Protein AF-A0A1J4JQE1-F1 (afdb_monomer_lite)

Structure (mmCIF, N/CA/C/O backbone):
data_AF-A0A1J4JQE1-F1
#
_entry.id   AF-A0A1J4JQE1-F1
#
loop_
_atom_site.group_PDB
_atom_site.id
_atom_site.type_symbol
_atom_site.label_atom_id
_atom_site.label_alt_id
_atom_site.label_comp_id
_atom_site.label_asym_id
_atom_site.label_entity_id
_atom_site.label_seq_id
_atom_site.pdbx_PDB_ins_code
_atom_site.Cartn_x
_atom_site.Cartn_y
_atom_site.Cartn_z
_atom_site.occupancy
_atom_site.B_iso_or_equiv
_atom_site.auth_seq_id
_atom_site.auth_comp_id
_atom_site.auth_asym_id
_atom_site.auth_atom_id
_atom_site.pdbx_PDB_model_num
ATOM 1 N N . MET A 1 1 ? -4.810 44.606 18.236 1.00 35.72 1 MET A N 1
ATOM 2 C CA . MET A 1 1 ? -3.556 43.880 18.535 1.00 35.72 1 MET A CA 1
ATOM 3 C C . MET A 1 1 ? -3.779 42.418 18.188 1.00 35.72 1 MET A C 1
ATOM 5 O O . MET A 1 1 ? -4.619 41.792 18.814 1.00 35.72 1 MET A O 1
ATOM 9 N N . SER A 1 2 ? -3.143 41.921 17.126 1.00 33.72 2 SER A N 1
ATOM 10 C CA . SER A 1 2 ? -3.337 40.561 16.606 1.00 33.72 2 SER A CA 1
ATOM 11 C C . SER A 1 2 ? -2.036 39.784 16.805 1.00 33.72 2 SER A C 1
ATOM 13 O O . SER A 1 2 ? -1.008 40.163 16.246 1.00 33.72 2 SER A O 1
ATOM 15 N N . LEU A 1 3 ? -2.066 38.761 17.661 1.00 37.94 3 LEU A N 1
ATOM 16 C CA . LEU A 1 3 ? -0.944 37.854 17.894 1.00 37.94 3 LEU A CA 1
ATOM 17 C C . LEU A 1 3 ? -0.956 36.795 16.788 1.00 37.94 3 LEU A C 1
ATOM 19 O O . LEU A 1 3 ? -1.793 35.896 16.791 1.00 37.94 3 LEU A O 1
ATOM 23 N N . LYS A 1 4 ? -0.044 36.932 15.822 1.00 36.25 4 LYS A N 1
ATOM 24 C CA . LYS A 1 4 ? 0.283 35.872 14.866 1.00 36.25 4 LYS A CA 1
ATOM 25 C C . LYS A 1 4 ? 1.066 34.790 15.608 1.00 36.25 4 LYS A C 1
ATOM 27 O O . LYS A 1 4 ? 2.166 35.047 16.084 1.00 36.25 4 LYS A O 1
ATOM 32 N N . THR A 1 5 ? 0.502 33.595 15.710 1.00 40.72 5 THR A N 1
ATOM 33 C CA . THR A 1 5 ? 1.236 32.393 16.105 1.00 40.72 5 THR A CA 1
ATOM 34 C C . THR A 1 5 ? 2.022 31.892 14.897 1.00 40.72 5 THR A C 1
ATOM 36 O O . THR A 1 5 ? 1.459 31.357 13.945 1.00 40.72 5 THR A O 1
ATOM 39 N N . GLU A 1 6 ? 3.333 32.113 14.914 1.00 37.72 6 GLU A N 1
ATOM 40 C CA . GLU A 1 6 ? 4.256 31.508 13.957 1.00 37.72 6 GLU A CA 1
ATOM 41 C C . GLU A 1 6 ? 4.329 29.997 14.210 1.00 37.72 6 GLU A C 1
ATOM 43 O O . GLU A 1 6 ? 4.559 29.533 15.328 1.00 37.72 6 GLU A O 1
ATOM 48 N N . SER A 1 7 ? 4.091 29.213 13.160 1.00 37.28 7 SER A N 1
ATOM 49 C CA . SER A 1 7 ? 4.277 27.768 13.164 1.00 37.28 7 SER A CA 1
ATOM 50 C C . SER A 1 7 ? 5.772 27.457 13.231 1.00 37.28 7 SER A C 1
ATOM 52 O O . SER A 1 7 ? 6.480 27.567 12.231 1.00 37.28 7 SER A O 1
ATOM 54 N N . VAL A 1 8 ? 6.252 27.068 14.411 1.00 37.06 8 VAL A N 1
ATOM 55 C CA . VAL A 1 8 ? 7.613 26.560 14.606 1.00 37.06 8 VAL A CA 1
ATOM 56 C C . VAL A 1 8 ? 7.704 25.183 13.954 1.00 37.06 8 VAL A C 1
ATOM 58 O O . VAL A 1 8 ? 7.171 24.197 14.465 1.00 37.06 8 VAL A O 1
ATOM 61 N N . GLN A 1 9 ? 8.358 25.114 12.798 1.00 36.88 9 GLN A N 1
ATOM 62 C CA . GLN A 1 9 ? 8.690 23.851 12.154 1.00 36.88 9 GLN A CA 1
ATOM 63 C C . GLN A 1 9 ? 9.925 23.281 12.862 1.00 36.88 9 GLN A C 1
ATOM 65 O O . GLN A 1 9 ? 11.044 23.744 12.655 1.00 36.88 9 GLN A O 1
ATOM 70 N N . VAL A 1 10 ? 9.717 22.313 13.757 1.00 40.12 10 VAL A N 1
ATOM 71 C CA . VAL A 1 10 ? 10.813 21.601 14.426 1.00 40.12 10 VAL A CA 1
ATOM 72 C C . VAL A 1 10 ? 11.484 20.710 13.383 1.00 40.12 10 VAL A C 1
ATOM 74 O O . VAL A 1 10 ? 10.901 19.726 12.932 1.00 40.12 10 VAL A O 1
ATOM 77 N N . SER A 1 11 ? 12.691 21.079 12.960 1.00 38.53 11 SER A N 1
ATOM 78 C CA . SER A 1 11 ? 13.541 20.236 12.123 1.00 38.53 11 SER A CA 1
ATOM 79 C C . SER A 1 11 ? 13.858 18.943 12.878 1.00 38.53 11 SER A C 1
ATOM 81 O O . SER A 1 11 ? 14.514 18.982 13.920 1.00 38.53 11 SER A O 1
ATOM 83 N N . GLU A 1 12 ? 13.365 17.807 12.382 1.00 42.22 12 GLU A N 1
ATOM 84 C CA . GLU A 1 12 ? 13.652 16.491 12.958 1.00 42.22 12 GLU A CA 1
ATOM 85 C C . GLU A 1 12 ? 15.143 16.163 12.776 1.00 42.22 12 GLU A C 1
ATOM 87 O O . GLU A 1 12 ? 15.673 16.247 11.666 1.00 42.22 12 GLU A O 1
ATOM 92 N N . SER A 1 13 ? 15.837 15.822 13.867 1.00 42.59 13 SER A N 1
ATOM 93 C CA . SER A 1 13 ? 17.258 15.473 13.808 1.00 42.59 13 SER A CA 1
ATOM 94 C C . SER A 1 13 ? 17.450 14.070 13.208 1.00 42.59 13 SER A C 1
ATOM 96 O O . SER A 1 13 ? 16.590 13.191 13.380 1.00 42.59 13 SER A O 1
ATOM 98 N N . PRO A 1 14 ? 18.576 13.809 12.522 1.00 47.81 14 PRO A N 1
ATOM 99 C CA . PRO A 1 14 ? 18.875 12.493 11.960 1.00 47.81 14 PRO A CA 1
ATOM 100 C C . PRO A 1 14 ? 18.899 11.373 13.017 1.00 47.81 14 PRO A C 1
ATOM 102 O O . PRO A 1 14 ? 18.536 10.240 12.693 1.00 47.81 14 PRO A O 1
ATOM 105 N N . GLU A 1 15 ? 19.219 11.669 14.286 1.00 42.31 15 GLU A N 1
ATOM 106 C CA . GLU A 1 15 ? 19.155 10.673 15.367 1.00 42.31 15 GLU A CA 1
ATOM 107 C C . GLU A 1 15 ? 17.717 10.204 15.650 1.00 42.31 15 GLU A C 1
ATOM 109 O O . GLU A 1 15 ? 17.468 9.000 15.734 1.00 42.31 15 GLU A O 1
ATOM 114 N N . THR A 1 16 ? 16.741 11.122 15.693 1.00 50.47 16 THR A N 1
ATOM 115 C CA . THR A 1 16 ? 15.317 10.766 15.896 1.00 50.47 16 THR A CA 1
ATOM 116 C C . THR A 1 16 ? 14.743 9.939 14.741 1.00 50.47 16 THR A C 1
ATOM 118 O O . THR A 1 16 ? 13.823 9.135 14.919 1.00 50.47 16 THR A O 1
ATOM 121 N N . THR A 1 17 ? 15.320 10.091 13.547 1.00 49.38 17 THR A N 1
ATOM 122 C CA . THR A 1 17 ? 14.942 9.338 12.348 1.00 49.38 17 THR A CA 1
ATOM 123 C C . THR A 1 17 ? 15.472 7.903 12.414 1.00 49.38 17 THR A C 1
ATOM 125 O O . THR A 1 17 ? 14.735 6.965 12.112 1.00 49.38 17 THR A O 1
ATOM 128 N N . LEU A 1 18 ? 16.709 7.702 12.879 1.00 46.94 18 LEU A N 1
ATOM 129 C CA . LEU A 1 18 ? 17.324 6.378 13.035 1.00 46.94 18 LEU A CA 1
ATOM 130 C C . LEU A 1 18 ? 16.641 5.518 14.113 1.00 46.94 18 LEU A C 1
ATOM 132 O O . LEU A 1 18 ? 16.428 4.323 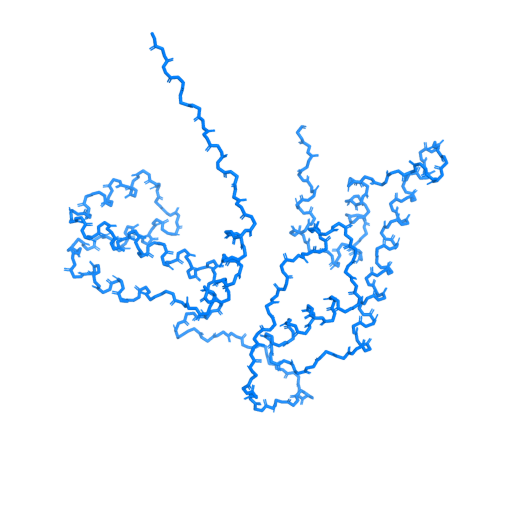13.897 1.00 46.94 18 LEU A O 1
ATOM 136 N N . GLU A 1 19 ? 16.219 6.110 15.232 1.00 47.81 19 GLU A N 1
ATOM 137 C CA . GLU A 1 19 ? 15.459 5.394 16.271 1.00 47.81 19 GLU A CA 1
ATOM 138 C C . GLU A 1 19 ? 14.063 4.961 15.799 1.00 47.81 19 GLU A C 1
ATOM 140 O O . GLU A 1 19 ? 13.599 3.860 16.124 1.00 47.81 19 GLU A O 1
ATOM 145 N N . ARG A 1 20 ? 13.395 5.785 14.976 1.00 49.66 20 ARG A N 1
ATOM 146 C CA . ARG A 1 20 ? 12.166 5.374 14.278 1.00 49.66 20 ARG A CA 1
ATOM 147 C C . ARG A 1 20 ? 12.469 4.216 13.329 1.00 49.66 20 ARG A C 1
ATOM 149 O O . ARG A 1 20 ? 11.775 3.203 13.395 1.00 49.66 20 ARG A O 1
ATOM 156 N N . ILE A 1 21 ? 13.535 4.329 12.523 1.00 49.88 21 ILE A N 1
ATOM 157 C CA . ILE A 1 21 ? 13.990 3.310 11.557 1.00 49.88 21 ILE A CA 1
ATOM 158 C C . ILE A 1 21 ? 14.182 1.938 12.226 1.00 49.88 21 ILE A C 1
ATOM 160 O O . ILE A 1 21 ? 13.683 0.929 11.726 1.00 49.88 21 ILE A O 1
ATOM 164 N N . HIS A 1 22 ? 14.830 1.901 13.392 1.00 48.91 22 HIS A N 1
ATOM 165 C CA . HIS A 1 22 ? 15.078 0.662 14.130 1.00 48.91 22 HIS A CA 1
ATOM 166 C C . HIS A 1 22 ? 13.793 0.027 14.702 1.00 48.91 22 HIS A C 1
ATOM 168 O O . HIS A 1 22 ? 13.682 -1.196 14.797 1.00 48.91 22 HIS A O 1
ATOM 174 N N . ASN A 1 23 ? 12.777 0.831 15.033 1.00 50.59 23 ASN A N 1
ATOM 175 C CA . ASN A 1 23 ? 11.519 0.336 15.594 1.00 50.59 23 ASN A CA 1
ATOM 176 C C . ASN A 1 23 ? 10.511 -0.180 14.552 1.00 50.59 23 ASN A C 1
ATOM 178 O O . ASN A 1 23 ? 9.615 -0.943 14.922 1.00 50.59 23 ASN A O 1
ATOM 182 N N . PHE A 1 24 ? 10.635 0.154 13.260 1.00 46.69 24 PHE A N 1
ATOM 183 C CA . PHE A 1 24 ? 9.640 -0.259 12.256 1.00 46.69 24 PHE A CA 1
ATOM 184 C C . PHE A 1 24 ? 9.508 -1.777 12.099 1.00 46.69 24 PHE A C 1
ATOM 186 O O . PHE A 1 24 ? 8.387 -2.268 11.982 1.00 46.69 24 PHE A O 1
ATOM 193 N N . ALA A 1 25 ? 10.600 -2.545 12.168 1.00 50.28 25 ALA A N 1
ATOM 194 C CA . ALA A 1 25 ? 10.531 -4.010 12.085 1.00 50.28 25 ALA A CA 1
ATOM 195 C C . ALA A 1 25 ? 9.658 -4.623 13.204 1.00 50.28 25 ALA A C 1
ATOM 197 O O . ALA A 1 25 ? 8.979 -5.628 12.999 1.00 50.28 25 ALA A O 1
ATOM 198 N N . ASN A 1 26 ? 9.607 -3.973 14.370 1.00 53.69 26 ASN A N 1
ATOM 199 C CA . ASN A 1 26 ? 8.792 -4.394 15.509 1.00 53.69 26 ASN A CA 1
ATOM 200 C C . ASN A 1 26 ? 7.313 -3.986 15.336 1.00 53.69 26 ASN A C 1
ATOM 202 O O . ASN A 1 26 ? 6.416 -4.713 15.764 1.00 53.69 26 ASN A O 1
ATOM 206 N N . ILE A 1 27 ? 7.046 -2.870 14.645 1.00 51.84 27 ILE A N 1
ATOM 207 C CA . ILE A 1 27 ? 5.695 -2.360 14.359 1.00 51.84 27 ILE A CA 1
ATOM 208 C C . ILE A 1 27 ? 4.920 -3.343 13.461 1.00 51.84 27 ILE A C 1
ATOM 210 O O . ILE A 1 27 ? 3.797 -3.717 13.788 1.00 51.84 27 ILE A O 1
ATOM 214 N N . TYR A 1 28 ? 5.536 -3.843 12.386 1.00 51.62 28 TYR A N 1
ATOM 215 C CA . TYR A 1 28 ? 4.895 -4.774 11.440 1.00 51.62 28 TYR A CA 1
ATOM 216 C C . TYR A 1 28 ? 4.732 -6.206 11.972 1.00 51.62 28 TYR A C 1
ATOM 218 O O . TYR A 1 28 ? 3.910 -6.972 11.469 1.00 51.62 28 TYR A O 1
AT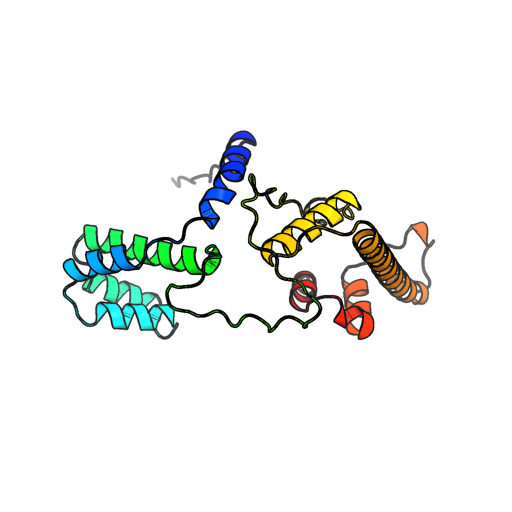OM 226 N N . SER A 1 29 ? 5.493 -6.566 13.010 1.00 56.78 29 SER A N 1
ATOM 227 C CA . SER A 1 29 ? 5.478 -7.906 13.610 1.00 56.78 29 SER A CA 1
ATOM 228 C C . SER A 1 29 ? 4.291 -8.164 14.547 1.00 56.78 29 SER A C 1
ATOM 230 O O . SER A 1 29 ? 4.074 -9.301 14.966 1.00 56.78 29 SER A O 1
ATOM 232 N N . LYS A 1 30 ? 3.506 -7.132 14.893 1.00 66.69 30 LYS A N 1
ATOM 233 C CA . LYS A 1 30 ? 2.446 -7.232 15.905 1.00 66.69 30 LYS A CA 1
ATOM 234 C C . LYS A 1 30 ? 1.128 -6.681 15.383 1.00 66.69 30 LYS A C 1
ATOM 236 O O . LYS A 1 30 ? 0.955 -5.476 15.232 1.00 66.69 30 LYS A O 1
ATOM 241 N N . ARG A 1 31 ? 0.156 -7.570 15.174 1.00 74.75 31 ARG A N 1
ATOM 242 C CA . ARG A 1 31 ? -1.249 -7.184 15.008 1.00 74.75 31 ARG A CA 1
ATOM 243 C C . ARG A 1 31 ? -1.763 -6.623 16.336 1.00 74.75 31 ARG A C 1
ATOM 245 O O . ARG A 1 31 ? -1.553 -7.231 17.383 1.00 74.75 31 ARG A O 1
ATOM 252 N N . LYS A 1 32 ? -2.437 -5.474 16.311 1.00 84.25 32 LYS A N 1
ATOM 253 C CA . LYS A 1 32 ? -3.107 -4.925 17.497 1.00 84.25 32 LYS A CA 1
ATOM 254 C C . LYS A 1 32 ? -4.349 -5.755 17.810 1.00 84.25 32 LYS A C 1
ATOM 256 O O . LYS A 1 32 ? -5.111 -6.094 16.903 1.00 84.25 32 LYS A O 1
ATOM 261 N N . ASP A 1 33 ? -4.557 -6.080 19.081 1.00 84.94 33 ASP A N 1
ATOM 262 C CA . ASP A 1 33 ? -5.676 -6.919 19.501 1.00 84.94 33 ASP A CA 1
ATOM 263 C C . ASP A 1 33 ? -6.981 -6.114 19.609 1.00 84.94 33 ASP A C 1
ATOM 265 O O . ASP A 1 33 ? -7.353 -5.589 20.659 1.00 84.94 33 ASP A O 1
ATOM 269 N N . CYS A 1 34 ? -7.704 -6.039 18.493 1.00 88.56 34 CYS A N 1
ATOM 270 C CA . CYS A 1 34 ? -9.021 -5.413 18.449 1.00 88.56 34 CYS A CA 1
ATOM 271 C C . CYS A 1 34 ? -10.080 -6.183 19.257 1.00 88.56 34 CYS A C 1
ATOM 273 O O . CYS A 1 34 ? -11.086 -5.582 19.627 1.00 88.56 34 CYS A O 1
ATOM 275 N N . LEU A 1 35 ? -9.901 -7.487 19.517 1.00 87.75 35 LEU A N 1
ATOM 276 C CA . LEU A 1 35 ? -10.897 -8.291 20.232 1.00 87.75 35 LEU A CA 1
ATOM 277 C C . LEU A 1 35 ? -10.917 -7.938 21.714 1.00 87.75 35 LEU A C 1
ATOM 279 O O . LEU A 1 35 ? -11.996 -7.768 22.280 1.00 87.75 35 LEU A O 1
ATOM 283 N N . THR A 1 36 ? -9.746 -7.781 22.326 1.00 89.19 36 THR A N 1
ATOM 284 C CA . THR A 1 36 ? -9.650 -7.368 23.731 1.00 89.19 36 THR A CA 1
ATOM 285 C C . THR A 1 36 ? -10.217 -5.963 23.933 1.00 89.19 36 THR A C 1
ATOM 287 O O . THR A 1 36 ? -11.051 -5.771 24.818 1.00 89.19 36 THR A O 1
ATOM 290 N N . ILE A 1 37 ? -9.876 -5.008 23.058 1.00 91.31 37 ILE A N 1
ATOM 291 C CA . ILE A 1 37 ? -10.436 -3.645 23.117 1.00 91.31 37 ILE A CA 1
ATOM 292 C C . ILE A 1 37 ? -11.959 -3.680 22.919 1.00 91.31 37 ILE A C 1
ATOM 294 O O . ILE A 1 37 ? -12.697 -3.029 23.656 1.00 91.31 37 ILE A O 1
ATOM 298 N N . LYS A 1 38 ? -12.456 -4.485 21.967 1.00 91.00 38 LYS A N 1
ATOM 299 C CA . LYS A 1 38 ? -13.896 -4.664 21.733 1.00 91.00 38 LYS A CA 1
ATOM 300 C C . LYS A 1 38 ? -14.618 -5.194 22.972 1.00 91.00 38 LYS A C 1
ATOM 302 O O . LYS A 1 38 ? -15.685 -4.680 23.290 1.00 91.00 38 LYS A O 1
ATOM 307 N N . LYS A 1 39 ? -14.057 -6.192 23.664 1.00 91.94 39 LYS A N 1
ATOM 308 C CA . LYS A 1 39 ? -14.636 -6.740 24.904 1.00 91.94 39 LYS A CA 1
ATOM 309 C C . LYS A 1 39 ? -14.735 -5.670 25.991 1.00 91.94 39 LYS A C 1
ATOM 311 O O . LYS A 1 39 ? -15.818 -5.455 26.517 1.00 91.94 39 LYS A O 1
ATOM 316 N N . GLN A 1 40 ? -13.649 -4.937 26.236 1.00 92.62 40 GLN A N 1
ATOM 317 C CA . GLN A 1 40 ? -13.635 -3.846 27.219 1.00 92.62 40 GLN A CA 1
ATOM 318 C C . GLN A 1 40 ? -14.625 -2.728 26.872 1.00 92.62 40 GLN A C 1
ATOM 320 O O . GLN A 1 40 ? -15.217 -2.120 27.758 1.00 92.62 40 GLN A O 1
ATOM 325 N N . LEU A 1 41 ? -14.812 -2.442 25.582 1.00 91.62 41 LEU A N 1
ATOM 326 C CA . LEU A 1 41 ? -15.766 -1.433 25.140 1.00 91.62 41 LEU A CA 1
ATOM 327 C C . LEU A 1 41 ? -17.216 -1.911 25.294 1.00 91.62 41 LEU A C 1
ATOM 329 O O . LEU A 1 41 ? -18.067 -1.115 25.675 1.00 91.62 41 LEU A O 1
ATOM 333 N N . LEU A 1 42 ? -17.484 -3.199 25.057 1.00 90.75 42 LEU A N 1
ATOM 334 C CA . LEU A 1 42 ? -18.802 -3.814 25.244 1.00 90.75 42 LEU A CA 1
ATOM 335 C C . LEU A 1 42 ? -19.250 -3.799 26.713 1.00 90.75 42 LEU A C 1
ATOM 337 O O . LEU A 1 42 ? -20.437 -3.688 26.987 1.00 90.75 42 LEU A O 1
ATOM 341 N N . GLU A 1 43 ? -18.307 -3.880 27.652 1.00 91.31 43 GLU A N 1
ATOM 342 C CA . GLU A 1 43 ? -18.593 -3.772 29.089 1.00 91.31 43 GLU A CA 1
ATOM 343 C C . GLU A 1 43 ? -19.026 -2.357 29.511 1.00 91.31 43 GLU A C 1
ATOM 345 O O . GLU A 1 43 ? -19.676 -2.197 30.541 1.00 91.31 43 GLU A O 1
ATOM 350 N N . ILE A 1 44 ? -18.654 -1.325 28.744 1.00 91.44 44 ILE A N 1
ATOM 351 C CA . ILE A 1 44 ? -18.855 0.082 29.123 1.00 91.44 44 ILE A CA 1
ATOM 352 C C . ILE A 1 44 ? -19.965 0.744 28.300 1.00 91.44 44 ILE A C 1
ATOM 354 O O . ILE A 1 44 ? -20.687 1.593 28.820 1.00 91.44 44 ILE A O 1
ATOM 358 N N . VAL A 1 45 ? -20.086 0.398 27.019 1.00 91.06 45 VAL A N 1
ATOM 359 C CA . VAL A 1 45 ? -21.096 0.959 26.117 1.00 91.06 45 VAL A CA 1
ATOM 360 C C . VAL A 1 45 ? -22.344 0.087 26.179 1.00 91.06 45 VAL A C 1
ATOM 362 O O . VAL A 1 45 ? -22.321 -1.064 25.749 1.00 91.06 45 VAL A O 1
ATOM 365 N N . THR A 1 46 ? -23.432 0.637 26.712 1.00 87.88 46 THR A N 1
ATOM 366 C CA . THR A 1 46 ? -24.696 -0.089 26.906 1.00 87.88 46 THR A CA 1
ATOM 367 C C . THR A 1 46 ? -25.641 0.057 25.715 1.00 87.88 46 THR A C 1
ATOM 369 O O . THR A 1 46 ? -26.596 -0.703 25.573 1.00 87.88 46 THR A O 1
ATOM 372 N N . GLU A 1 47 ? -25.377 1.023 24.840 1.00 90.88 47 GLU A N 1
ATOM 373 C CA . GLU A 1 47 ? -26.219 1.377 23.713 1.00 90.88 47 GLU A CA 1
ATOM 374 C C . GLU A 1 47 ? -26.095 0.349 22.567 1.00 90.88 47 GLU A C 1
ATOM 376 O O . GLU A 1 47 ? -25.022 0.208 21.970 1.00 90.88 47 GLU A O 1
ATOM 381 N N . PRO A 1 48 ? -27.187 -0.345 22.187 1.00 88.44 48 PRO A N 1
ATOM 382 C CA . PRO A 1 48 ? -27.135 -1.441 21.213 1.00 88.44 48 PRO A CA 1
ATOM 383 C C . PRO A 1 48 ? -26.810 -0.963 19.788 1.00 88.44 48 PRO A C 1
ATOM 385 O O . PRO A 1 48 ? -26.151 -1.669 19.024 1.00 88.44 48 PRO A O 1
ATOM 388 N N . GLU A 1 49 ? -27.203 0.268 19.446 1.00 92.62 49 GLU A N 1
ATOM 389 C CA . GLU A 1 49 ? -26.979 0.877 18.125 1.00 92.62 49 GLU A CA 1
ATOM 390 C C . GLU A 1 49 ? -25.539 1.352 17.894 1.00 92.62 49 GLU A C 1
ATOM 392 O O . GLU A 1 49 ? -25.183 1.757 16.782 1.00 92.62 49 GLU A O 1
ATOM 397 N N . TYR A 1 50 ? -24.689 1.304 18.924 1.00 94.81 50 TYR A N 1
ATOM 398 C CA . TYR A 1 50 ? -23.304 1.748 18.837 1.00 94.81 50 TYR A CA 1
ATOM 399 C C . TYR A 1 50 ? -22.530 1.000 17.742 1.00 94.81 50 TYR A C 1
ATOM 401 O O . TYR A 1 50 ? -21.938 1.616 16.853 1.00 94.81 50 TYR A O 1
ATOM 409 N N . TRP A 1 51 ? -22.565 -0.336 17.781 1.00 93.69 51 TRP A N 1
ATOM 410 C CA . TRP A 1 51 ? -21.801 -1.180 16.858 1.00 93.69 51 TRP A CA 1
ATOM 411 C C . TRP A 1 51 ? -22.311 -1.082 15.427 1.00 93.69 51 TRP A C 1
ATOM 413 O O . TRP A 1 51 ? -21.510 -1.067 14.494 1.00 93.69 51 TRP A O 1
ATOM 423 N N . ASN A 1 52 ? -23.629 -0.974 15.268 1.00 93.94 52 ASN A N 1
ATOM 424 C CA . ASN A 1 52 ? -24.269 -0.775 13.976 1.00 93.94 52 ASN A CA 1
ATOM 425 C C . ASN A 1 52 ? -23.845 0.567 13.360 1.00 93.94 52 ASN A C 1
ATOM 427 O O . ASN A 1 52 ? -23.339 0.618 12.243 1.00 93.94 52 ASN A O 1
ATOM 431 N N . THR A 1 53 ? -23.925 1.647 14.141 1.00 94.19 53 THR A N 1
ATOM 432 C CA . THR A 1 53 ? -23.494 2.986 13.712 1.00 94.19 53 THR A CA 1
ATOM 433 C C . THR A 1 53 ? -22.010 3.011 13.337 1.00 94.19 53 THR A C 1
ATOM 435 O O . THR A 1 53 ? -21.641 3.597 12.318 1.00 94.19 53 THR A O 1
ATOM 438 N N . LEU A 1 54 ? -21.156 2.346 14.123 1.00 93.88 54 LEU A N 1
ATOM 439 C CA . LEU A 1 54 ? -19.732 2.216 13.825 1.00 93.88 54 LEU A CA 1
ATOM 440 C C . LEU A 1 54 ? -19.481 1.446 12.520 1.00 93.88 54 LEU A C 1
ATOM 442 O O . LEU A 1 54 ? -18.677 1.887 11.701 1.00 93.88 54 LEU A O 1
ATOM 446 N N . ALA A 1 55 ? -20.175 0.328 12.303 1.00 92.62 55 ALA A N 1
ATOM 447 C CA . ALA A 1 55 ? -20.061 -0.447 11.071 1.00 92.62 55 ALA A CA 1
ATOM 448 C C . ALA A 1 55 ? -20.502 0.372 9.847 1.00 92.62 55 ALA A C 1
ATOM 450 O O . ALA A 1 55 ? -19.754 0.458 8.875 1.00 92.62 55 ALA A O 1
ATOM 451 N N . CYS A 1 56 ? -21.657 1.043 9.912 1.00 93.00 56 CYS A N 1
ATOM 452 C CA . CYS A 1 56 ? -22.138 1.911 8.835 1.00 93.00 56 CYS A CA 1
ATOM 453 C C . CYS A 1 56 ? -21.132 3.017 8.491 1.00 93.00 56 CYS A C 1
ATOM 455 O O . CYS A 1 56 ? -20.897 3.283 7.314 1.00 93.00 56 CYS A O 1
ATOM 457 N N . PHE A 1 57 ? -20.497 3.637 9.491 1.00 94.75 57 PHE A N 1
ATOM 458 C CA . PHE A 1 57 ? -19.469 4.649 9.245 1.00 94.75 57 PHE A CA 1
ATOM 459 C C . PHE A 1 57 ? -18.221 4.067 8.569 1.00 94.75 57 PHE A C 1
ATOM 461 O O . PHE A 1 57 ? -17.755 4.620 7.575 1.00 94.75 57 PHE A O 1
ATOM 468 N N . LEU A 1 58 ? -17.717 2.921 9.040 1.00 90.38 58 LEU A N 1
ATOM 469 C CA . LEU A 1 58 ? -16.558 2.255 8.428 1.00 90.38 58 LEU A CA 1
ATOM 470 C C . LEU A 1 58 ? -16.831 1.779 6.992 1.00 90.38 58 LEU A C 1
ATOM 472 O O . LEU A 1 58 ? -15.914 1.745 6.177 1.00 90.38 58 LEU A O 1
ATOM 476 N N . HIS A 1 59 ? -18.083 1.453 6.668 1.00 91.75 59 HIS A N 1
ATOM 477 C CA . HIS A 1 59 ? -18.519 1.118 5.311 1.00 91.75 59 HIS A CA 1
ATOM 478 C C . HIS A 1 59 ? -18.868 2.342 4.447 1.00 91.75 59 HIS A C 1
ATOM 480 O O . HIS A 1 59 ? -19.304 2.173 3.310 1.00 91.75 59 HIS A O 1
ATOM 486 N N . GLY A 1 60 ? -18.694 3.568 4.955 1.00 91.38 60 GLY A N 1
ATOM 487 C CA . GLY A 1 60 ? -18.980 4.802 4.216 1.00 91.38 60 GLY A CA 1
ATOM 488 C C . GLY A 1 60 ? -20.471 5.095 4.016 1.00 91.38 60 GLY A C 1
ATOM 489 O O . GLY A 1 60 ? -20.828 5.915 3.179 1.00 91.38 60 GLY A O 1
ATOM 490 N N . GLN A 1 61 ? -21.350 4.438 4.774 1.00 94.00 61 GLN A N 1
ATOM 491 C CA . GLN A 1 61 ? -22.808 4.598 4.697 1.00 94.00 61 GLN A CA 1
ATOM 492 C C . GLN A 1 61 ? -23.332 5.743 5.579 1.00 94.00 61 GLN A C 1
ATOM 494 O O . GLN A 1 61 ? -24.516 6.070 5.532 1.00 94.00 61 GLN A O 1
ATOM 499 N N . LEU A 1 62 ? -22.471 6.339 6.409 1.00 93.25 62 LEU A N 1
ATOM 500 C CA . LEU A 1 62 ? -22.819 7.411 7.338 1.00 93.25 62 LEU A CA 1
ATOM 501 C C . LEU A 1 62 ? -21.874 8.601 7.151 1.00 93.25 62 LEU A C 1
ATOM 503 O O . LEU A 1 62 ? -20.664 8.423 7.010 1.00 93.25 62 LEU A O 1
ATOM 507 N N . SER A 1 63 ? -22.415 9.821 7.187 1.00 95.56 63 SER A N 1
ATOM 508 C CA . SER A 1 63 ? -21.593 11.034 7.142 1.00 95.56 63 SER A CA 1
ATOM 509 C C . SER A 1 63 ? -20.779 11.201 8.431 1.00 95.56 63 SER A C 1
ATOM 511 O O . SER A 1 63 ? -21.209 10.775 9.507 1.00 95.56 63 SER A O 1
ATOM 513 N N . LYS A 1 64 ? -19.626 11.879 8.343 1.00 92.06 64 LYS A N 1
ATOM 514 C CA . LYS A 1 64 ? -18.786 12.175 9.514 1.00 92.06 64 LYS A CA 1
ATOM 515 C C . LYS A 1 64 ? -19.544 12.957 10.592 1.00 92.06 64 LYS A C 1
ATOM 517 O O . LYS A 1 64 ? -19.434 12.614 11.760 1.00 92.06 64 LYS A O 1
ATOM 522 N N . GLN A 1 65 ? -20.333 13.961 10.206 1.00 95.38 65 GLN A N 1
ATOM 523 C CA . GLN A 1 65 ? -21.082 14.777 11.166 1.00 95.38 65 GLN A CA 1
ATOM 524 C C . GLN A 1 65 ? -22.086 13.923 11.950 1.00 95.38 65 GLN A C 1
ATOM 526 O O . GLN A 1 65 ? -22.072 13.908 13.175 1.00 95.38 65 GLN A O 1
ATOM 531 N N . THR A 1 66 ? -22.896 13.133 11.239 1.00 94.00 66 THR A N 1
ATOM 532 C CA . THR A 1 66 ? -23.890 12.249 11.865 1.00 94.00 66 THR A CA 1
ATOM 533 C C . THR A 1 66 ? -23.235 11.182 12.743 1.00 94.00 66 THR A C 1
ATOM 535 O O . THR A 1 66 ? -23.790 10.801 13.773 1.00 94.00 66 THR A O 1
ATOM 538 N N . PHE A 1 67 ? -22.065 10.681 12.338 1.00 95.38 67 PHE A N 1
ATOM 539 C CA . PHE A 1 67 ? -21.279 9.757 13.146 1.00 95.38 67 PHE A CA 1
ATOM 540 C C . PHE A 1 67 ? -20.819 10.407 14.451 1.00 95.38 67 PHE A C 1
ATOM 542 O O . PHE A 1 67 ? -21.064 9.845 15.516 1.00 95.38 67 PHE A O 1
ATOM 549 N N . ASP A 1 68 ? -20.207 11.589 14.375 1.00 93.94 68 ASP A N 1
ATOM 550 C CA . ASP A 1 68 ? -19.689 12.303 15.541 1.00 93.94 68 ASP A CA 1
ATOM 551 C C . ASP A 1 68 ? -20.814 12.620 16.542 1.00 93.94 68 ASP A C 1
ATOM 553 O O . ASP A 1 68 ? -20.656 12.369 17.739 1.00 93.94 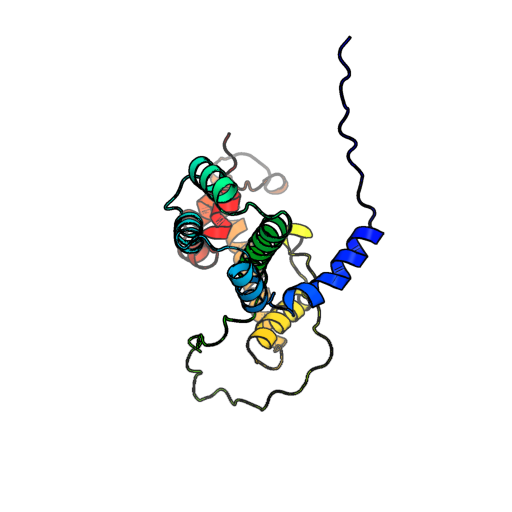68 ASP A O 1
ATOM 557 N N . ASP A 1 69 ? -21.979 13.065 16.057 1.00 94.94 69 ASP A N 1
ATOM 558 C CA . ASP A 1 69 ? -23.152 13.357 16.892 1.00 94.94 69 ASP A CA 1
ATOM 559 C C . ASP A 1 69 ? -23.653 12.101 17.630 1.00 94.94 69 ASP A C 1
ATOM 561 O O . ASP A 1 69 ? -23.882 12.116 18.845 1.00 94.94 69 ASP A O 1
ATOM 565 N N . ARG A 1 70 ? -23.770 10.969 16.919 1.00 94.44 70 ARG A N 1
ATOM 566 C CA . ARG A 1 70 ? -24.188 9.688 17.514 1.00 94.44 70 ARG A CA 1
ATOM 567 C C . ARG A 1 70 ? -23.149 9.136 18.486 1.00 94.44 70 ARG A C 1
ATOM 569 O O . ARG A 1 70 ? -23.506 8.670 19.564 1.00 94.44 70 ARG A O 1
ATOM 576 N N . MET A 1 71 ? -21.863 9.213 18.147 1.00 93.50 71 MET A N 1
ATOM 577 C CA . MET A 1 71 ? -20.782 8.778 19.033 1.00 93.50 71 MET A CA 1
ATOM 578 C C . MET A 1 71 ? -20.723 9.624 20.303 1.00 93.50 71 MET A C 1
ATOM 580 O O . MET A 1 71 ? -20.457 9.083 21.374 1.00 93.50 71 MET A O 1
ATOM 584 N N . HIS A 1 72 ? -21.023 10.922 20.218 1.00 92.75 72 HIS A N 1
ATOM 585 C CA . HIS A 1 72 ? -21.142 11.775 21.396 1.00 92.75 72 HIS A CA 1
ATOM 586 C C . HIS A 1 72 ? -22.285 11.326 22.318 1.00 92.75 72 HIS A C 1
ATOM 588 O O . HIS A 1 72 ? -22.117 11.321 23.537 1.00 92.75 72 HIS A O 1
ATOM 594 N N . ALA A 1 73 ? -23.415 10.900 21.745 1.00 92.38 73 ALA A N 1
ATOM 595 C CA . ALA A 1 73 ? -24.556 10.390 22.502 1.00 92.38 73 ALA A CA 1
ATOM 596 C C . ALA A 1 73 ? -24.287 9.021 23.160 1.00 92.38 73 ALA A C 1
ATOM 598 O O . ALA A 1 73 ? -24.741 8.786 24.281 1.00 92.38 73 ALA A O 1
ATOM 599 N N . TYR A 1 74 ? -23.549 8.129 22.489 1.00 92.50 74 TYR A N 1
ATOM 600 C CA . TYR A 1 74 ? -23.266 6.773 22.982 1.00 92.50 74 TYR A CA 1
ATOM 601 C C . TYR A 1 74 ? -22.069 6.719 23.946 1.00 92.50 74 TYR A C 1
ATOM 603 O O . TYR A 1 74 ? -22.099 6.030 24.961 1.00 92.50 74 TYR A O 1
ATOM 611 N N . LEU A 1 75 ? -20.995 7.468 23.682 1.00 92.81 75 LEU A N 1
ATOM 612 C CA . LEU A 1 75 ? -19.752 7.404 24.459 1.00 92.81 75 LEU A CA 1
ATOM 613 C C . LEU A 1 75 ? -19.758 8.402 25.624 1.00 92.81 75 LEU A C 1
ATOM 615 O O . LEU A 1 75 ? -18.972 9.348 25.655 1.00 92.81 75 LEU A O 1
ATOM 619 N N . LYS A 1 76 ? -20.629 8.191 26.614 1.00 90.44 76 LYS A N 1
ATOM 620 C CA . LYS A 1 76 ? -20.767 9.097 27.773 1.00 90.44 76 LYS A CA 1
ATOM 621 C C . LYS A 1 76 ? -19.556 9.058 28.710 1.00 90.44 76 LYS A C 1
ATOM 623 O O . LYS A 1 76 ? -19.121 10.091 29.216 1.00 90.44 76 LYS A O 1
ATOM 628 N N . ALA A 1 77 ? -18.979 7.875 28.920 1.00 91.25 77 ALA A N 1
ATOM 629 C CA . ALA A 1 77 ? -17.835 7.697 29.808 1.00 91.25 77 ALA A CA 1
ATOM 630 C C . ALA A 1 77 ? -16.514 8.128 29.131 1.00 91.25 77 ALA A C 1
ATOM 632 O O . ALA A 1 77 ? -16.237 7.697 28.006 1.00 91.25 77 ALA A O 1
ATOM 633 N N . PRO A 1 78 ? -15.624 8.878 29.814 1.00 91.19 78 PRO A N 1
ATOM 634 C CA . PRO A 1 78 ? -14.306 9.235 29.276 1.00 91.19 78 PRO A CA 1
ATOM 635 C C . PRO A 1 78 ? -13.480 8.010 28.862 1.00 91.19 78 PRO A C 1
ATOM 637 O O . PRO A 1 78 ? -12.844 8.005 27.808 1.00 91.19 78 PRO A O 1
ATOM 640 N N . LYS A 1 79 ? -13.561 6.931 29.650 1.00 91.94 79 LYS A N 1
ATOM 641 C CA . LYS A 1 79 ? -12.909 5.649 29.351 1.00 91.94 79 LYS A CA 1
ATOM 642 C C . LYS A 1 79 ? -13.431 5.021 28.052 1.00 91.94 79 LYS A C 1
ATOM 644 O O . LYS A 1 79 ? -12.634 4.500 27.279 1.00 91.94 79 LYS A O 1
ATOM 649 N N . ALA A 1 80 ? -14.734 5.126 27.772 1.00 92.50 80 ALA A N 1
ATOM 650 C CA . ALA A 1 80 ? -15.320 4.628 26.526 1.00 92.50 80 ALA A CA 1
ATOM 651 C C . ALA A 1 80 ? -14.798 5.403 25.308 1.00 92.50 80 ALA A C 1
ATOM 653 O O . ALA A 1 80 ? -14.455 4.796 24.298 1.00 92.50 80 ALA A O 1
ATOM 654 N N . LYS A 1 81 ? -14.662 6.733 25.417 1.00 93.31 81 LYS A N 1
ATOM 655 C CA . LYS A 1 81 ? -14.074 7.567 24.353 1.00 93.31 81 LYS A CA 1
ATOM 656 C C . LYS A 1 81 ? -12.626 7.172 24.057 1.00 93.31 81 LYS A C 1
ATOM 658 O O . LYS A 1 81 ? -12.243 7.070 22.893 1.00 93.31 81 LYS A O 1
ATOM 663 N N . LEU A 1 82 ? -11.828 6.927 25.098 1.00 93.44 82 LEU A N 1
ATOM 664 C CA . LEU A 1 82 ? -10.441 6.481 24.943 1.00 93.44 82 LEU A CA 1
ATOM 665 C C . LEU A 1 82 ? -10.361 5.122 24.245 1.00 93.44 82 LEU A C 1
ATOM 667 O O . LEU A 1 82 ? -9.661 5.009 23.240 1.00 93.44 82 LEU A O 1
ATOM 671 N N . LEU A 1 83 ? -11.126 4.137 24.719 1.00 93.81 83 LEU A N 1
ATOM 672 C CA . LEU A 1 83 ? -11.160 2.794 24.137 1.00 93.81 83 LEU A CA 1
ATOM 673 C C . LEU A 1 83 ? -11.703 2.788 22.704 1.00 93.81 83 LEU A C 1
ATOM 675 O O . LEU A 1 83 ? -11.176 2.074 21.859 1.00 93.81 83 LEU A O 1
ATOM 679 N N . HIS A 1 84 ? -12.706 3.613 22.393 1.00 94.50 84 HIS A N 1
ATOM 680 C CA . HIS A 1 84 ? -13.183 3.793 21.023 1.00 94.50 84 HIS A CA 1
ATOM 681 C C . HIS A 1 84 ? -12.067 4.315 20.112 1.00 94.50 84 HIS A C 1
ATOM 683 O O . HIS A 1 84 ? -11.783 3.721 19.074 1.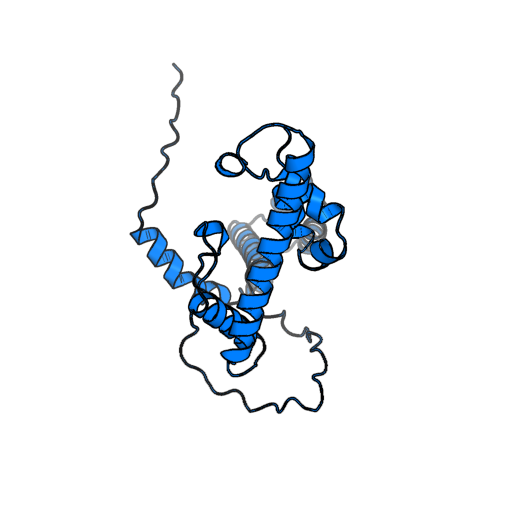00 94.50 84 HIS A O 1
ATOM 689 N N . ASN A 1 85 ? -11.386 5.388 20.518 1.00 93.19 85 ASN A N 1
ATOM 690 C CA . ASN A 1 85 ? -10.285 5.949 19.740 1.00 93.19 85 ASN A CA 1
ATOM 691 C C . ASN A 1 85 ? -9.139 4.941 19.574 1.00 93.19 85 ASN A C 1
ATOM 693 O O . ASN A 1 85 ? -8.531 4.852 18.508 1.00 93.19 85 ASN A O 1
ATOM 697 N N . GLU A 1 86 ? -8.839 4.167 20.614 1.00 92.88 86 GLU A N 1
ATOM 698 C CA . GLU A 1 86 ? -7.849 3.094 20.562 1.00 92.88 86 GLU A CA 1
ATOM 699 C C . GLU A 1 86 ? -8.266 1.962 19.614 1.00 92.88 86 GLU A C 1
ATOM 701 O O . GLU A 1 86 ? -7.438 1.473 18.840 1.00 92.88 86 GLU A O 1
ATOM 706 N N . LEU A 1 87 ? -9.551 1.599 19.600 1.00 93.94 87 LEU A N 1
ATOM 707 C CA . LEU A 1 87 ? -10.112 0.621 18.674 1.00 93.94 87 LEU A CA 1
ATOM 708 C C . LEU A 1 87 ? -9.975 1.094 17.225 1.00 93.94 87 LEU A C 1
ATOM 710 O O . LEU A 1 87 ? -9.452 0.348 16.399 1.00 93.94 87 LEU A O 1
ATOM 714 N N . ILE A 1 88 ? -10.378 2.333 16.921 1.00 92.75 88 ILE A N 1
ATOM 715 C CA . ILE A 1 88 ? -10.261 2.915 15.575 1.00 92.75 88 ILE A CA 1
ATOM 716 C C . ILE A 1 88 ? -8.802 2.924 15.117 1.00 92.75 88 ILE A C 1
ATOM 718 O O . ILE A 1 88 ? -8.494 2.432 14.031 1.00 92.75 88 ILE A O 1
ATOM 722 N N . ARG A 1 89 ? -7.880 3.408 15.960 1.00 90.00 89 ARG A N 1
ATOM 723 C CA . ARG A 1 89 ? -6.444 3.402 15.642 1.00 90.00 89 ARG A CA 1
ATOM 724 C C . ARG A 1 89 ? -5.925 1.989 15.401 1.00 90.00 89 ARG A C 1
ATOM 726 O O . ARG A 1 89 ? -5.165 1.783 14.462 1.00 90.00 89 ARG A O 1
ATOM 733 N N . SER A 1 90 ? -6.358 1.016 16.201 1.00 90.00 90 SER A N 1
ATOM 734 C CA . SER A 1 90 ? -5.961 -0.388 16.051 1.00 90.00 90 SER A CA 1
ATOM 735 C C . SER A 1 90 ? -6.494 -1.012 14.760 1.00 90.00 90 SER A C 1
ATOM 737 O O . SER A 1 90 ? -5.770 -1.762 14.108 1.00 90.00 90 SER A O 1
ATOM 739 N N . ILE A 1 91 ? -7.726 -0.683 14.355 1.00 88.94 91 ILE A N 1
ATOM 740 C CA . ILE A 1 91 ? -8.313 -1.124 13.081 1.00 88.94 91 ILE A CA 1
ATOM 741 C C . ILE A 1 91 ? -7.526 -0.539 11.907 1.00 88.94 91 ILE A C 1
ATOM 743 O O . ILE A 1 91 ? -7.076 -1.296 11.049 1.00 88.94 91 ILE A O 1
ATOM 747 N N . ILE A 1 92 ? -7.311 0.782 11.891 1.00 86.50 92 ILE A N 1
ATOM 748 C CA . ILE A 1 92 ? -6.549 1.463 10.832 1.00 86.50 92 ILE A CA 1
ATOM 749 C C . ILE A 1 92 ? -5.143 0.876 10.746 1.00 86.50 92 ILE A C 1
ATOM 751 O O . ILE A 1 92 ? -4.683 0.532 9.657 1.00 86.50 92 ILE A O 1
ATOM 755 N N . PHE A 1 93 ? -4.496 0.695 11.899 1.00 86.38 93 PHE A N 1
ATOM 756 C CA . PHE A 1 93 ? -3.167 0.119 11.980 1.00 86.38 93 PHE A CA 1
ATOM 757 C C . PHE A 1 93 ? -3.116 -1.290 11.385 1.00 86.38 93 PHE A C 1
ATOM 759 O O . PHE A 1 93 ? -2.271 -1.583 10.543 1.00 86.38 93 PHE A O 1
ATOM 766 N N . ASN A 1 94 ? -4.047 -2.158 11.782 1.00 85.06 94 ASN A N 1
ATOM 767 C CA . ASN A 1 94 ? -4.106 -3.523 11.278 1.00 85.06 94 ASN A CA 1
ATOM 768 C C . ASN A 1 94 ? -4.406 -3.577 9.776 1.00 85.06 94 ASN A C 1
ATOM 770 O O . ASN A 1 94 ? -3.863 -4.439 9.097 1.00 85.06 94 ASN A O 1
ATOM 774 N N . ALA A 1 95 ? -5.233 -2.664 9.263 1.00 82.94 95 ALA A N 1
ATOM 775 C CA . ALA A 1 95 ? -5.566 -2.597 7.844 1.00 82.94 95 ALA A CA 1
ATOM 776 C C . ALA A 1 95 ? -4.396 -2.108 6.974 1.00 82.94 95 ALA A C 1
ATOM 778 O O . ALA A 1 95 ? -4.232 -2.589 5.859 1.00 82.94 95 ALA A O 1
ATOM 779 N N . HIS A 1 96 ? -3.593 -1.161 7.472 1.00 78.88 96 HIS A N 1
ATOM 780 C CA . HIS A 1 96 ? -2.530 -0.525 6.682 1.00 78.88 96 HIS A CA 1
ATOM 781 C C . HIS A 1 96 ? -1.165 -1.187 6.862 1.00 78.88 96 HIS A C 1
ATOM 783 O O . HIS A 1 96 ? -0.365 -1.205 5.931 1.00 78.88 96 HIS A O 1
ATOM 789 N N . PHE A 1 97 ? -0.884 -1.706 8.058 1.00 77.38 97 PHE A N 1
ATOM 790 C CA . PHE A 1 97 ? 0.461 -2.132 8.431 1.00 77.38 97 PHE A CA 1
ATOM 791 C C . PHE A 1 97 ? 0.540 -3.615 8.817 1.00 77.38 97 PHE A C 1
ATOM 793 O O . PHE A 1 97 ? 1.600 -4.211 8.686 1.00 77.38 97 PHE A O 1
ATOM 800 N N . SER A 1 98 ? -0.530 -4.279 9.266 1.00 73.12 98 SER A N 1
ATOM 801 C CA . SER A 1 98 ? -0.393 -5.694 9.645 1.00 73.12 98 SER A CA 1
ATOM 802 C C . SER A 1 98 ? -0.296 -6.602 8.417 1.00 73.12 98 SER A C 1
ATOM 804 O O . SER A 1 98 ? -1.237 -6.718 7.639 1.00 73.12 98 SER A O 1
ATOM 806 N N . MET A 1 99 ? 0.828 -7.312 8.283 1.00 67.25 99 MET A N 1
ATOM 807 C CA . MET A 1 99 ? 0.999 -8.380 7.285 1.00 67.25 99 MET A CA 1
ATOM 808 C C . MET A 1 99 ? 0.433 -9.732 7.754 1.00 67.25 99 MET A C 1
ATOM 810 O O . MET A 1 99 ? 0.449 -10.707 7.006 1.00 67.25 99 MET A O 1
ATOM 814 N N . ILE A 1 100 ? -0.052 -9.808 8.999 1.00 69.00 100 ILE A N 1
ATOM 815 C CA . ILE A 1 100 ? -0.627 -11.023 9.577 1.00 69.00 100 ILE A CA 1
ATOM 816 C C . ILE A 1 100 ? -2.112 -11.064 9.196 1.00 69.00 100 ILE A C 1
ATOM 818 O O . ILE A 1 100 ? -2.860 -10.160 9.596 1.00 69.00 100 ILE A O 1
ATOM 822 N N . PRO A 1 101 ? -2.576 -12.093 8.460 1.00 67.19 101 PRO A N 1
ATOM 823 C CA . PRO A 1 101 ? -3.978 -12.198 8.078 1.00 67.19 101 PRO A CA 1
ATOM 824 C C . PRO A 1 101 ? -4.888 -12.255 9.317 1.00 67.19 101 PRO A C 1
ATOM 826 O O . PRO A 1 101 ? -4.438 -12.619 10.409 1.00 67.19 101 PRO A O 1
ATOM 829 N N . PRO A 1 102 ? -6.169 -11.858 9.199 1.00 70.62 102 PRO A N 1
ATOM 830 C CA . PRO A 1 102 ? -7.122 -12.008 10.291 1.00 70.62 102 PRO A CA 1
ATOM 831 C C . PRO A 1 102 ? -7.183 -13.458 10.779 1.00 70.62 102 PRO A C 1
ATOM 833 O O . PRO A 1 102 ? -7.121 -14.373 9.955 1.00 70.62 102 PRO A O 1
ATOM 836 N N . PRO A 1 103 ? -7.312 -13.684 12.099 1.00 67.44 103 PRO A N 1
ATOM 837 C CA . PRO A 1 103 ? -7.552 -15.025 12.611 1.00 67.44 103 PRO A CA 1
ATOM 838 C C . PRO A 1 103 ? -8.788 -15.624 11.916 1.00 67.44 103 PRO A C 1
ATOM 840 O O . PRO A 1 103 ? -9.781 -14.925 11.717 1.00 67.44 103 PRO A O 1
ATOM 843 N N . ASN A 1 104 ? -8.703 -16.903 11.537 1.00 65.62 104 ASN A N 1
ATOM 844 C CA . ASN A 1 104 ? -9.725 -17.679 10.812 1.00 65.62 104 ASN A CA 1
ATOM 845 C C . ASN A 1 104 ? -9.960 -17.311 9.334 1.00 65.62 104 ASN A C 1
ATOM 847 O O . ASN A 1 104 ? -10.936 -17.773 8.749 1.00 65.62 104 ASN A O 1
ATOM 851 N N . VAL A 1 105 ? -9.082 -16.521 8.708 1.00 68.62 105 VAL A N 1
ATOM 852 C CA . VAL A 1 105 ? -9.112 -16.317 7.251 1.00 68.62 105 VAL A CA 1
ATOM 853 C C . VAL A 1 105 ? -8.030 -17.175 6.603 1.00 68.62 105 VAL A C 1
ATOM 855 O O . VAL A 1 105 ? -6.840 -16.867 6.689 1.00 68.62 105 VAL A O 1
ATOM 858 N N . GLU A 1 106 ? -8.441 -18.256 5.942 1.00 65.44 106 GLU A N 1
ATOM 859 C CA . GLU A 1 106 ? -7.549 -19.018 5.072 1.00 65.44 106 GLU A CA 1
ATOM 860 C C . GLU A 1 106 ? -7.231 -18.178 3.836 1.00 65.44 106 GLU A C 1
ATOM 862 O O . GLU A 1 106 ? -8.076 -17.943 2.974 1.00 65.44 106 GLU A O 1
ATOM 867 N N . VAL A 1 107 ? -5.998 -17.681 3.755 1.00 67.38 107 VAL A N 1
ATOM 868 C CA . VAL A 1 107 ? -5.534 -16.981 2.557 1.00 67.38 107 VAL A CA 1
ATOM 869 C C . VAL A 1 107 ? -5.372 -18.022 1.445 1.00 67.38 107 VAL A C 1
ATOM 871 O O . VAL A 1 107 ? -4.618 -18.980 1.654 1.00 67.38 107 VAL A O 1
ATOM 874 N N . PRO A 1 108 ? -6.022 -17.858 0.273 1.00 66.19 108 PRO A N 1
ATOM 875 C CA . PRO A 1 108 ? -5.849 -18.766 -0.853 1.00 66.19 108 PRO A CA 1
ATOM 876 C C . PRO A 1 108 ? -4.370 -18.829 -1.225 1.00 66.19 108 PRO A C 1
ATOM 878 O O . PRO A 1 108 ? -3.801 -17.869 -1.746 1.00 66.19 108 PRO A O 1
ATOM 881 N N . ARG A 1 109 ? -3.716 -19.951 -0.918 1.00 63.53 109 ARG A N 1
ATOM 882 C CA . ARG A 1 109 ? -2.339 -20.175 -1.351 1.00 63.53 109 ARG A CA 1
ATOM 883 C C . ARG A 1 109 ? -2.391 -20.661 -2.797 1.00 63.53 109 ARG A C 1
ATOM 885 O O . ARG A 1 109 ? -3.084 -21.646 -3.063 1.00 63.53 109 ARG A O 1
ATOM 892 N N . PRO A 1 110 ? -1.686 -20.009 -3.736 1.00 68.94 110 PRO A N 1
ATOM 893 C CA . PRO A 1 110 ? -1.547 -20.547 -5.079 1.00 68.94 110 PRO A CA 1
ATOM 894 C C . PRO A 1 110 ? -0.992 -21.971 -4.982 1.00 68.94 110 PRO A C 1
ATOM 896 O O . PRO A 1 110 ? -0.002 -22.202 -4.283 1.00 68.94 110 PRO A O 1
ATOM 899 N N . LYS A 1 111 ? -1.636 -22.931 -5.653 1.00 59.41 111 LYS A N 1
ATOM 900 C CA . LYS A 1 111 ? -1.115 -24.299 -5.737 1.00 59.41 111 LYS A CA 1
ATOM 901 C C . LYS A 1 111 ? 0.224 -24.238 -6.468 1.00 59.41 111 LYS A C 1
ATOM 903 O O . LYS A 1 111 ? 0.280 -23.791 -7.612 1.00 59.41 111 LYS A O 1
ATOM 908 N N . LEU A 1 112 ? 1.296 -24.624 -5.783 1.00 57.91 112 LEU A N 1
ATOM 909 C CA . LEU A 1 112 ? 2.634 -24.597 -6.361 1.00 57.91 112 LEU A CA 1
ATOM 910 C C . LEU A 1 112 ? 2.765 -25.6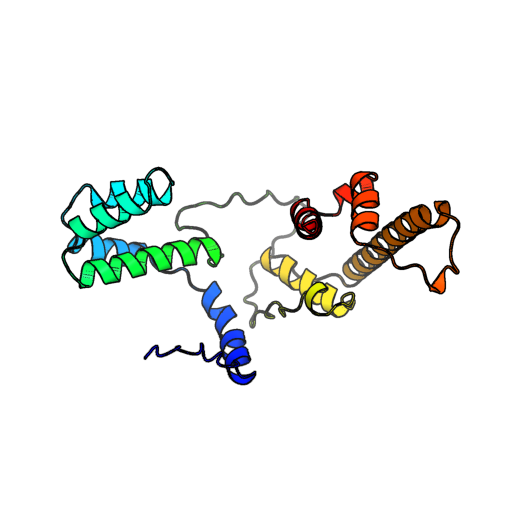72 -7.455 1.00 57.91 112 LEU A C 1
ATOM 912 O O . LEU A 1 112 ? 2.164 -26.744 -7.336 1.00 57.91 112 LEU A O 1
ATOM 916 N N . PRO A 1 113 ? 3.559 -25.415 -8.508 1.00 78.19 113 PRO A N 1
ATOM 917 C CA . PRO A 1 113 ? 3.928 -26.433 -9.480 1.00 78.19 113 PRO A CA 1
ATOM 918 C C . PRO A 1 113 ? 4.636 -27.631 -8.815 1.00 78.19 113 PRO A C 1
ATOM 920 O O . PRO A 1 113 ? 5.442 -27.434 -7.903 1.00 78.19 113 PRO A O 1
ATOM 923 N N . PRO A 1 114 ? 4.425 -28.866 -9.303 1.00 71.50 114 PRO A N 1
ATOM 924 C CA . PRO A 1 114 ? 4.907 -30.096 -8.661 1.00 71.50 114 PRO A CA 1
ATOM 925 C C . PRO A 1 114 ? 6.438 -30.246 -8.611 1.00 71.50 114 PRO A C 1
ATOM 927 O O . PRO A 1 114 ? 6.945 -31.111 -7.906 1.00 71.50 114 PRO A O 1
ATOM 930 N N . HIS A 1 115 ? 7.190 -29.416 -9.339 1.00 76.69 115 HIS A N 1
ATOM 931 C CA . HIS A 1 115 ? 8.655 -29.439 -9.328 1.00 76.69 115 HIS A CA 1
ATOM 932 C C . HIS A 1 115 ? 9.276 -28.637 -8.169 1.00 76.69 115 HIS A C 1
ATOM 934 O O . HIS A 1 115 ? 10.489 -28.703 -7.969 1.00 76.69 115 HIS A O 1
ATOM 940 N N . VAL A 1 116 ? 8.478 -27.889 -7.396 1.00 60.72 116 VAL A N 1
ATOM 941 C CA . VAL A 1 116 ? 8.963 -27.099 -6.255 1.00 60.72 116 VAL A CA 1
ATOM 942 C C . VAL A 1 116 ? 8.980 -27.979 -5.003 1.00 60.72 116 VAL A C 1
ATOM 944 O O . VAL A 1 116 ? 7.939 -28.278 -4.421 1.00 60.72 116 VAL A O 1
ATOM 947 N N . LYS A 1 117 ? 10.172 -28.407 -4.576 1.00 66.62 117 LYS A N 1
ATOM 948 C CA . LYS A 1 117 ? 10.347 -29.146 -3.318 1.00 66.62 117 LYS A CA 1
ATOM 949 C C . LYS A 1 117 ? 10.175 -28.185 -2.136 1.00 66.62 117 LYS A C 1
ATOM 951 O O . LYS A 1 117 ? 11.014 -27.315 -1.931 1.00 66.62 117 LYS A O 1
ATOM 956 N N . MET A 1 118 ? 9.102 -28.343 -1.358 1.00 49.03 118 MET A N 1
ATOM 957 C CA . MET A 1 118 ? 8.976 -27.693 -0.047 1.00 49.03 118 MET A CA 1
ATOM 958 C C . MET A 1 118 ? 9.969 -28.331 0.926 1.00 49.03 118 MET A C 1
ATOM 960 O O . MET A 1 118 ? 9.894 -29.531 1.186 1.00 49.03 118 MET A O 1
ATOM 964 N N . VAL A 1 119 ? 10.868 -27.525 1.482 1.00 59.84 119 VAL A N 1
ATOM 965 C CA . VAL A 1 119 ? 11.695 -27.902 2.633 1.00 59.84 119 VAL A CA 1
ATOM 966 C C . VAL A 1 119 ? 11.085 -27.270 3.886 1.00 59.84 119 VAL A C 1
ATOM 968 O O . VAL A 1 119 ? 10.435 -26.224 3.812 1.00 59.84 119 VAL A O 1
ATOM 971 N N . ALA A 1 120 ? 11.223 -27.949 5.027 1.00 51.53 120 ALA A N 1
ATOM 972 C CA . ALA A 1 120 ? 10.744 -27.463 6.316 1.00 51.53 120 ALA A CA 1
ATOM 973 C C . ALA A 1 120 ? 11.332 -26.072 6.630 1.00 51.53 120 ALA A C 1
ATOM 975 O O . ALA A 1 120 ? 12.479 -25.811 6.269 1.00 51.53 120 ALA A O 1
ATOM 976 N N . PRO A 1 121 ? 10.573 -25.179 7.291 1.00 45.19 121 PRO A N 1
ATOM 977 C CA . PRO A 1 121 ? 11.024 -23.820 7.550 1.00 45.19 121 PRO A CA 1
ATOM 978 C C . PRO A 1 121 ? 12.229 -23.841 8.491 1.00 45.19 121 PRO A C 1
ATOM 980 O O . PRO A 1 121 ? 12.103 -24.103 9.688 1.00 45.19 121 PRO A O 1
ATOM 983 N N . THR A 1 122 ? 13.405 -23.551 7.943 1.00 46.59 122 THR A N 1
ATOM 984 C CA . THR A 1 122 ? 14.594 -23.240 8.729 1.00 46.59 122 THR A CA 1
ATOM 985 C C . THR A 1 122 ? 14.316 -21.949 9.501 1.00 46.59 122 THR A C 1
ATOM 987 O O . THR A 1 122 ? 13.896 -20.947 8.925 1.00 46.59 122 THR A O 1
ATOM 990 N N . ILE A 1 123 ? 14.506 -21.966 10.820 1.00 46.50 123 ILE A N 1
ATOM 991 C CA . ILE A 1 123 ? 14.422 -20.775 11.672 1.00 46.50 123 ILE A CA 1
ATOM 992 C C . ILE A 1 123 ? 15.583 -19.857 11.266 1.00 46.50 123 ILE A C 1
ATOM 994 O O . ILE A 1 123 ? 16.717 -20.079 11.679 1.00 46.50 123 ILE A O 1
ATOM 998 N N . ILE A 1 124 ? 15.328 -18.863 10.410 1.00 45.72 124 ILE A N 1
ATOM 999 C CA . ILE A 1 124 ? 16.350 -17.895 9.988 1.00 45.72 124 ILE A CA 1
ATOM 1000 C C . ILE A 1 124 ? 16.424 -16.770 11.036 1.00 45.72 124 ILE A C 1
ATOM 1002 O O . ILE A 1 124 ? 15.417 -16.094 11.271 1.00 45.72 124 ILE A O 1
ATOM 1006 N N . PRO A 1 125 ? 17.591 -16.526 11.662 1.00 45.09 125 PRO A N 1
ATOM 1007 C CA . PRO A 1 125 ? 17.816 -15.354 12.494 1.00 45.09 125 PRO A CA 1
ATOM 1008 C C . PRO A 1 125 ? 18.091 -14.110 11.627 1.00 45.09 125 PRO A C 1
ATOM 1010 O O . PRO A 1 125 ? 18.803 -14.160 10.628 1.00 45.09 125 PRO A O 1
ATOM 1013 N N . SER A 1 126 ? 17.564 -12.970 12.077 1.00 46.56 126 SER A N 1
ATOM 1014 C CA . SER A 1 126 ? 17.694 -11.614 11.515 1.00 46.56 126 SER A CA 1
ATOM 1015 C C . SER A 1 126 ? 17.078 -11.399 10.124 1.00 46.56 126 SER A C 1
ATOM 1017 O O . SER A 1 126 ? 17.633 -11.724 9.078 1.00 46.56 126 SER A O 1
ATOM 1019 N N . PHE A 1 127 ? 15.905 -10.766 10.123 1.00 48.06 127 PHE A N 1
ATOM 1020 C CA . PHE A 1 127 ? 15.350 -10.119 8.943 1.00 48.06 127 PHE A CA 1
ATOM 1021 C C . PHE A 1 127 ? 16.375 -9.110 8.419 1.00 48.06 127 PHE A C 1
ATOM 1023 O O . PHE A 1 127 ? 16.675 -8.134 9.105 1.00 48.06 127 PHE A O 1
ATOM 1030 N N . SER A 1 128 ? 16.893 -9.306 7.202 1.00 53.25 128 SER A N 1
ATOM 1031 C CA . SER A 1 128 ? 17.519 -8.201 6.483 1.00 53.25 128 SER A CA 1
ATOM 1032 C C . SER A 1 128 ? 16.412 -7.186 6.227 1.00 53.25 128 SER A C 1
ATOM 1034 O O . SER A 1 128 ? 15.558 -7.383 5.356 1.00 53.25 128 SER A O 1
ATOM 1036 N N . THR A 1 129 ? 16.363 -6.152 7.058 1.00 53.66 129 THR A N 1
ATOM 1037 C CA . THR A 1 129 ? 15.427 -5.043 6.940 1.00 53.66 129 THR A CA 1
ATOM 1038 C C . THR A 1 129 ? 15.444 -4.578 5.491 1.00 53.66 129 THR A C 1
ATOM 1040 O O . THR A 1 129 ? 16.516 -4.372 4.919 1.00 53.66 129 THR A O 1
ATOM 1043 N N . PHE A 1 130 ? 14.269 -4.482 4.869 1.00 57.09 130 PHE A N 1
ATOM 1044 C CA . PHE A 1 130 ? 14.122 -3.927 3.529 1.00 57.09 130 PHE A CA 1
ATOM 1045 C C . PHE A 1 130 ? 14.694 -2.509 3.561 1.00 57.09 130 PHE A C 1
ATOM 1047 O O . PHE A 1 130 ? 14.031 -1.599 4.039 1.00 57.09 130 PHE A O 1
ATOM 1054 N N . MET A 1 131 ? 15.959 -2.341 3.163 1.00 55.72 131 MET A N 1
ATOM 1055 C CA . MET A 1 131 ? 16.642 -1.049 3.192 1.00 55.72 131 MET A CA 1
ATOM 1056 C C . MET A 1 131 ? 15.834 -0.082 2.321 1.00 55.72 131 MET A C 1
ATOM 1058 O O . MET A 1 131 ? 15.677 -0.289 1.117 1.00 55.72 131 MET A O 1
ATOM 1062 N N . THR A 1 132 ? 15.245 0.922 2.968 1.00 54.25 132 THR A N 1
ATOM 1063 C CA . THR A 1 132 ? 14.089 1.711 2.512 1.00 54.25 132 THR A CA 1
ATOM 1064 C C . THR A 1 132 ? 14.418 2.845 1.542 1.00 54.25 132 THR A C 1
ATOM 1066 O O . THR A 1 132 ? 13.657 3.800 1.457 1.00 54.25 132 THR A O 1
ATOM 1069 N N . TYR A 1 133 ? 15.494 2.743 0.762 1.00 63.91 133 TYR A N 1
ATOM 1070 C CA . TYR A 1 133 ? 15.713 3.672 -0.347 1.00 63.91 133 TYR A CA 1
ATOM 1071 C C . TYR A 1 133 ? 15.463 2.964 -1.672 1.00 63.91 133 TYR A C 1
ATOM 1073 O O . TYR A 1 133 ? 16.198 2.075 -2.106 1.00 63.91 133 TYR A O 1
ATOM 1081 N N . THR A 1 134 ? 14.359 3.335 -2.302 1.00 70.88 134 THR A N 1
ATOM 1082 C CA . THR A 1 134 ? 14.021 2.920 -3.655 1.00 70.88 134 THR A CA 1
ATOM 1083 C C . THR A 1 134 ? 14.896 3.659 -4.669 1.00 70.88 134 THR A C 1
ATOM 1085 O O . THR A 1 134 ? 15.514 4.679 -4.371 1.00 70.88 134 THR A O 1
ATOM 1088 N N . ALA A 1 135 ? 14.939 3.160 -5.906 1.00 77.19 135 ALA A N 1
ATOM 1089 C CA . ALA A 1 135 ? 15.669 3.824 -6.988 1.00 77.19 135 ALA A CA 1
ATOM 1090 C C . ALA A 1 135 ? 15.190 5.273 -7.218 1.00 77.19 135 ALA A C 1
ATOM 1092 O O . ALA A 1 135 ? 15.987 6.125 -7.603 1.00 77.19 135 ALA A O 1
ATOM 1093 N N . SER A 1 136 ? 13.911 5.569 -6.941 1.00 75.25 136 SER A N 1
ATOM 1094 C CA . SER A 1 136 ? 13.390 6.939 -6.994 1.00 75.25 136 SER A CA 1
ATOM 1095 C C . SER A 1 136 ? 13.953 7.828 -5.889 1.00 75.25 136 SER A C 1
ATOM 1097 O O . SER A 1 136 ? 14.217 8.998 -6.152 1.00 75.25 136 SER A O 1
ATOM 1099 N N . ASP A 1 137 ? 14.195 7.282 -4.695 1.00 73.06 137 ASP A N 1
ATOM 1100 C CA . ASP A 1 137 ? 14.745 8.047 -3.569 1.00 73.06 137 ASP A CA 1
ATOM 1101 C C . ASP A 1 137 ? 16.214 8.404 -3.816 1.00 73.06 137 ASP A C 1
ATOM 1103 O O . ASP A 1 137 ? 16.651 9.510 -3.511 1.00 73.06 137 ASP A O 1
ATOM 1107 N N . LEU A 1 138 ? 16.967 7.486 -4.431 1.00 76.25 138 LEU A N 1
ATOM 1108 C CA . LEU A 1 138 ? 18.398 7.663 -4.689 1.00 76.25 138 LEU A CA 1
ATOM 1109 C C . LEU A 1 138 ? 18.719 8.328 -6.032 1.00 76.25 138 LEU A C 1
ATOM 1111 O O . LEU A 1 138 ? 19.883 8.607 -6.306 1.00 76.25 138 LEU A O 1
ATOM 1115 N N . ARG A 1 139 ? 17.712 8.561 -6.886 1.00 79.12 139 ARG A N 1
ATOM 1116 C CA . ARG A 1 139 ? 17.873 9.140 -8.236 1.00 79.12 139 ARG A CA 1
ATOM 1117 C C . ARG A 1 139 ? 18.878 8.378 -9.123 1.00 79.12 139 ARG A C 1
ATOM 1119 O O . ARG A 1 139 ? 19.380 8.931 -10.096 1.00 79.12 139 ARG A O 1
ATOM 1126 N N . HIS A 1 140 ? 19.158 7.109 -8.823 1.00 81.88 140 HIS A N 1
ATOM 1127 C CA . HIS A 1 140 ? 20.054 6.257 -9.604 1.00 81.88 140 HIS A CA 1
ATOM 1128 C C . HIS A 1 140 ? 19.508 4.831 -9.713 1.00 81.88 140 HIS A C 1
ATOM 1130 O O . HIS A 1 140 ? 18.731 4.362 -8.876 1.00 81.88 140 HIS A O 1
ATOM 1136 N N . LEU A 1 141 ? 19.935 4.110 -10.753 1.00 84.81 141 LEU A N 1
ATOM 1137 C CA . LEU A 1 141 ? 19.585 2.699 -10.898 1.00 84.81 141 LEU A CA 1
ATOM 1138 C C . LEU A 1 141 ? 20.234 1.873 -9.783 1.00 84.81 141 LEU A C 1
ATOM 1140 O O . LEU A 1 141 ? 21.389 2.129 -9.430 1.00 84.81 141 LEU A O 1
ATOM 1144 N N . PRO A 1 142 ? 19.523 0.881 -9.224 1.00 86.62 142 PRO A N 1
ATOM 1145 C CA . PRO A 1 142 ? 20.085 0.046 -8.178 1.00 86.62 142 PRO A CA 1
ATOM 1146 C C . PRO A 1 142 ? 21.256 -0.771 -8.732 1.00 86.62 142 PRO A C 1
ATOM 1148 O O . PRO A 1 142 ? 21.214 -1.243 -9.869 1.00 86.62 142 PRO A O 1
ATOM 1151 N N . SER A 1 143 ? 22.292 -0.977 -7.923 1.00 89.12 143 SER A N 1
ATOM 1152 C CA . SER A 1 143 ? 23.362 -1.917 -8.255 1.00 89.12 143 SER A CA 1
ATOM 1153 C C . SER A 1 143 ? 22.834 -3.355 -8.294 1.00 89.12 143 SER A C 1
ATOM 1155 O O . SER A 1 143 ? 21.792 -3.671 -7.713 1.00 89.12 143 SER A O 1
ATOM 1157 N N . ILE A 1 144 ? 23.574 -4.262 -8.940 1.00 89.38 144 ILE A N 1
ATOM 1158 C CA . ILE A 1 144 ? 23.201 -5.684 -8.989 1.00 89.38 144 ILE A CA 1
ATOM 1159 C C . ILE A 1 144 ? 23.063 -6.290 -7.583 1.00 89.38 144 ILE A C 1
ATOM 1161 O O . ILE A 1 144 ? 22.138 -7.057 -7.340 1.00 89.38 144 ILE A O 1
ATOM 1165 N N . ASN A 1 145 ? 23.902 -5.864 -6.632 1.00 87.12 145 ASN A N 1
ATOM 1166 C CA . ASN A 1 145 ? 23.830 -6.298 -5.236 1.00 87.12 145 ASN A CA 1
ATOM 1167 C C . ASN A 1 145 ? 22.567 -5.764 -4.548 1.00 87.12 145 ASN A C 1
ATOM 1169 O O . ASN A 1 145 ? 21.884 -6.507 -3.848 1.00 87.12 145 ASN A O 1
ATOM 1173 N N . GLN A 1 146 ? 22.212 -4.494 -4.779 1.00 86.56 146 GLN A N 1
ATOM 1174 C CA . GLN A 1 146 ? 20.968 -3.915 -4.259 1.00 86.56 146 GLN A CA 1
ATOM 1175 C C . GLN A 1 146 ? 19.742 -4.635 -4.831 1.00 86.56 146 GLN A C 1
ATOM 1177 O O . GLN A 1 146 ? 18.795 -4.924 -4.100 1.00 86.56 146 GLN A O 1
ATOM 1182 N N . LEU A 1 147 ? 19.763 -4.968 -6.123 1.00 88.31 147 LEU A N 1
ATOM 1183 C CA . LEU A 1 147 ? 18.701 -5.738 -6.762 1.00 88.31 147 LEU A CA 1
ATOM 1184 C C . LEU A 1 147 ? 18.621 -7.166 -6.199 1.00 88.31 147 LEU A C 1
ATOM 1186 O O . LEU A 1 147 ? 17.528 -7.620 -5.872 1.00 88.31 147 LEU A O 1
ATOM 1190 N N . GLN A 1 148 ? 19.762 -7.838 -6.017 1.00 88.75 148 GLN A N 1
ATOM 1191 C CA . GLN A 1 148 ? 19.848 -9.177 -5.429 1.00 88.75 148 GLN A CA 1
ATOM 1192 C C . GLN A 1 148 ? 19.261 -9.213 -4.018 1.00 88.75 148 GLN A C 1
ATOM 1194 O O . GLN A 1 148 ? 18.440 -10.077 -3.727 1.00 88.75 148 GLN A O 1
ATOM 1199 N N . MET A 1 149 ? 19.617 -8.249 -3.165 1.00 85.06 149 MET A N 1
ATOM 1200 C CA . MET A 1 149 ? 19.066 -8.146 -1.811 1.00 85.06 149 MET A CA 1
ATOM 1201 C C . MET A 1 149 ? 17.549 -7.947 -1.832 1.00 85.06 149 MET A C 1
ATOM 1203 O O . MET A 1 149 ? 16.824 -8.617 -1.098 1.00 85.06 149 MET A O 1
ATOM 1207 N N . ARG A 1 150 ? 17.041 -7.063 -2.702 1.00 83.56 150 ARG A N 1
ATOM 1208 C CA . ARG A 1 150 ? 15.595 -6.805 -2.812 1.00 83.56 150 ARG A CA 1
ATOM 1209 C C . ARG A 1 150 ? 14.832 -8.027 -3.314 1.00 83.56 150 ARG A C 1
ATOM 1211 O O . ARG A 1 150 ? 13.784 -8.345 -2.758 1.00 83.56 150 ARG A O 1
ATOM 1218 N N . ILE A 1 151 ? 15.356 -8.724 -4.322 1.00 87.31 151 ILE A N 1
ATOM 1219 C CA . ILE A 1 151 ? 14.769 -9.974 -4.820 1.00 87.31 151 ILE A CA 1
ATOM 1220 C C . ILE A 1 151 ? 14.794 -11.037 -3.718 1.00 87.31 151 ILE A C 1
ATOM 1222 O O . ILE A 1 151 ? 13.769 -11.664 -3.474 1.00 87.31 151 ILE A O 1
ATOM 1226 N N . GLY A 1 152 ? 15.905 -11.176 -2.993 1.00 85.56 152 GLY A N 1
ATOM 1227 C CA . GLY A 1 152 ? 16.020 -12.121 -1.883 1.00 85.56 152 GLY A CA 1
ATOM 1228 C C . GLY A 1 152 ? 14.989 -11.889 -0.789 1.00 85.56 152 GLY A C 1
ATOM 1229 O O . GLY A 1 152 ? 14.346 -12.836 -0.351 1.00 85.56 152 GLY A O 1
ATOM 1230 N N . ILE A 1 153 ? 14.735 -10.635 -0.412 1.00 82.50 153 ILE A N 1
ATOM 1231 C CA . ILE A 1 153 ? 13.687 -10.317 0.567 1.00 82.50 153 ILE A CA 1
ATOM 1232 C C . ILE A 1 153 ? 12.293 -10.701 0.042 1.00 82.50 153 ILE A C 1
ATOM 1234 O O . ILE A 1 153 ? 11.496 -11.283 0.779 1.00 82.50 153 ILE A O 1
ATOM 1238 N N . LEU A 1 154 ? 11.997 -10.416 -1.232 1.00 83.44 154 LEU A N 1
ATOM 1239 C CA . LEU A 1 154 ? 10.712 -10.769 -1.853 1.00 83.44 154 LEU A CA 1
ATOM 1240 C C . LEU A 1 154 ? 10.504 -12.288 -1.955 1.00 83.44 154 LEU A C 1
ATOM 1242 O O . LEU A 1 154 ? 9.380 -12.765 -1.789 1.00 83.44 154 LEU A O 1
ATOM 1246 N N . LEU A 1 155 ? 11.575 -13.035 -2.223 1.00 84.00 155 LEU A N 1
ATOM 1247 C CA . LEU A 1 155 ? 11.579 -14.495 -2.294 1.00 84.00 155 LEU A CA 1
ATOM 1248 C C . LEU A 1 155 ? 11.435 -15.129 -0.905 1.00 84.00 155 LEU A C 1
ATOM 1250 O O . LEU A 1 155 ? 10.576 -15.993 -0.722 1.00 84.00 155 LEU A O 1
ATOM 1254 N N . ASN A 1 156 ? 12.167 -14.624 0.091 1.00 78.25 156 ASN A N 1
ATOM 1255 C CA . ASN A 1 156 ? 12.054 -15.057 1.485 1.00 78.25 156 ASN A CA 1
ATOM 1256 C C . ASN A 1 156 ? 10.631 -14.851 2.024 1.00 78.25 156 ASN A C 1
ATOM 1258 O O . ASN A 1 156 ? 10.080 -15.743 2.663 1.00 78.25 156 ASN A O 1
ATOM 1262 N N . GLY A 1 157 ? 9.983 -13.725 1.696 1.00 72.69 157 GLY A N 1
ATOM 1263 C CA . GLY A 1 157 ? 8.581 -13.467 2.055 1.00 72.69 157 GLY A CA 1
ATOM 1264 C C . GLY A 1 157 ? 7.574 -14.464 1.456 1.00 72.69 157 GLY A C 1
ATOM 1265 O O . GLY A 1 157 ? 6.410 -14.481 1.850 1.00 72.69 157 GLY A O 1
ATOM 1266 N N . ARG A 1 158 ? 8.011 -15.301 0.510 1.00 75.69 158 ARG A N 1
ATOM 1267 C CA . ARG A 1 158 ? 7.224 -16.347 -0.150 1.00 75.69 158 ARG A CA 1
ATOM 1268 C C . ARG A 1 158 ? 7.770 -17.761 0.107 1.00 75.69 158 ARG A C 1
ATOM 1270 O O . ARG A 1 158 ? 7.322 -18.695 -0.550 1.00 75.69 158 ARG A O 1
ATOM 1277 N N . ASN A 1 159 ? 8.683 -17.924 1.070 1.00 75.69 159 ASN A N 1
ATOM 1278 C CA . ASN A 1 159 ? 9.364 -19.183 1.407 1.00 75.69 159 ASN A CA 1
ATOM 1279 C C . ASN A 1 159 ? 10.190 -19.793 0.255 1.00 75.69 159 ASN A C 1
ATOM 1281 O O . ASN A 1 159 ? 10.307 -21.014 0.163 1.00 75.69 159 ASN A O 1
ATOM 1285 N N . PHE A 1 160 ? 10.752 -18.968 -0.633 1.00 75.25 160 PHE A N 1
ATOM 1286 C CA . PHE A 1 160 ? 11.761 -19.418 -1.596 1.00 75.25 160 PHE A CA 1
ATOM 1287 C C . PHE A 1 160 ? 13.158 -19.228 -0.998 1.00 75.25 160 PHE A C 1
ATOM 1289 O O . PHE A 1 160 ? 13.485 -18.127 -0.558 1.00 75.25 160 PHE A O 1
ATOM 1296 N N . GLU A 1 161 ? 13.979 -20.281 -0.993 1.00 69.06 161 GLU A N 1
ATOM 1297 C CA . GLU A 1 161 ? 15.370 -20.190 -0.543 1.00 69.06 161 GLU A CA 1
ATOM 1298 C C . GLU A 1 161 ? 16.296 -19.738 -1.669 1.00 69.06 161 GLU A C 1
ATOM 1300 O O . GLU A 1 161 ? 16.338 -20.325 -2.750 1.00 69.06 161 GLU A O 1
ATOM 1305 N N . GLY A 1 162 ? 17.105 -18.729 -1.354 1.00 67.81 162 GLY A N 1
ATOM 1306 C CA . GLY A 1 162 ? 18.208 -18.302 -2.195 1.00 67.81 162 GLY A CA 1
ATOM 1307 C C . GLY A 1 162 ? 17.779 -17.425 -3.365 1.00 67.81 162 GLY A C 1
ATOM 1308 O O . GLY A 1 162 ? 16.712 -17.544 -3.958 1.00 67.81 162 GLY A O 1
ATOM 1309 N N . THR A 1 163 ? 18.654 -16.491 -3.705 1.00 78.25 163 THR A N 1
ATOM 1310 C CA . THR A 1 163 ? 18.542 -15.718 -4.935 1.00 78.25 163 THR A CA 1
ATOM 1311 C C . THR A 1 163 ? 19.652 -16.175 -5.859 1.00 78.25 163 THR A C 1
ATOM 1313 O O . THR A 1 163 ? 20.828 -15.944 -5.576 1.00 78.25 163 THR A O 1
ATOM 1316 N N . GLU A 1 164 ? 19.297 -16.840 -6.955 1.00 86.12 164 GLU A N 1
ATOM 1317 C CA . GLU A 1 164 ? 20.283 -17.247 -7.950 1.00 86.12 164 GLU A CA 1
ATOM 1318 C C . GLU A 1 164 ? 20.918 -16.008 -8.590 1.00 86.12 164 GLU A C 1
ATOM 1320 O O . GLU A 1 164 ? 20.258 -15.237 -9.287 1.00 86.12 164 GLU A O 1
ATOM 1325 N N . SER A 1 165 ? 22.225 -15.827 -8.389 1.00 87.81 165 SER A N 1
ATOM 1326 C CA . SER A 1 165 ? 22.962 -14.670 -8.917 1.00 87.81 165 SER A CA 1
ATOM 1327 C C . SER A 1 165 ? 22.825 -14.533 -10.444 1.00 87.81 165 SER A C 1
ATOM 1329 O O . SER A 1 165 ? 22.679 -13.425 -10.960 1.00 87.81 165 SER A O 1
ATOM 1331 N N . LYS A 1 166 ? 22.759 -15.660 -11.172 1.00 91.44 166 LYS A N 1
ATOM 1332 C CA . LYS A 1 166 ? 22.509 -15.678 -12.624 1.00 91.44 166 LYS A CA 1
ATOM 1333 C C . LYS A 1 166 ? 21.143 -15.090 -12.985 1.00 91.44 166 LYS A C 1
ATOM 1335 O O . LYS A 1 166 ? 21.066 -14.266 -13.893 1.00 91.44 166 LYS A O 1
ATOM 1340 N N . ALA A 1 167 ? 20.088 -15.468 -12.263 1.00 90.25 167 ALA A N 1
ATOM 1341 C CA . ALA A 1 167 ? 18.743 -14.948 -12.493 1.00 90.25 167 ALA A CA 1
ATOM 1342 C C . ALA A 1 167 ? 18.675 -13.437 -12.222 1.00 90.25 167 ALA A C 1
ATOM 1344 O O . ALA A 1 167 ? 18.107 -12.696 -13.020 1.00 90.25 167 ALA A O 1
ATOM 1345 N N . VAL A 1 168 ? 19.328 -12.954 -11.159 1.00 92.38 168 VAL A N 1
ATOM 1346 C CA . VAL A 1 168 ? 19.428 -11.507 -10.888 1.00 92.38 168 VAL A CA 1
ATOM 1347 C C . VAL A 1 168 ? 20.175 -10.785 -12.000 1.00 92.38 168 VAL A C 1
ATOM 1349 O O . VAL A 1 168 ? 19.749 -9.711 -12.420 1.00 92.38 168 VAL A O 1
ATOM 1352 N N . GLY A 1 169 ? 21.261 -11.377 -12.501 1.00 93.19 169 GLY A N 1
ATOM 1353 C CA . GLY A 1 169 ? 21.998 -10.852 -13.645 1.00 93.19 169 GLY A CA 1
ATOM 1354 C C . GLY A 1 169 ? 21.108 -10.675 -14.876 1.00 93.19 169 GLY A C 1
ATOM 1355 O O . GLY A 1 169 ? 21.137 -9.611 -15.491 1.00 93.19 169 GLY A O 1
ATOM 1356 N N . LEU A 1 170 ? 20.266 -11.665 -15.188 1.00 94.88 170 LEU A N 1
ATOM 1357 C CA . LEU A 1 170 ? 19.302 -11.584 -16.290 1.00 94.88 170 LEU A CA 1
ATOM 1358 C C . LEU A 1 170 ? 18.256 -10.488 -16.059 1.00 94.88 170 LEU A C 1
ATOM 1360 O O . LEU A 1 170 ? 18.032 -9.669 -16.944 1.00 94.88 170 LEU A O 1
ATOM 1364 N N . VAL A 1 171 ? 17.671 -10.407 -14.858 1.00 92.56 171 VAL A N 1
ATOM 1365 C CA . VAL A 1 171 ? 16.712 -9.340 -14.515 1.00 92.56 171 VAL A CA 1
ATOM 1366 C C . VAL A 1 171 ? 17.355 -7.959 -14.662 1.00 92.56 171 VAL A C 1
ATOM 1368 O O . VAL A 1 171 ? 16.747 -7.043 -15.211 1.00 92.56 171 VAL A O 1
ATOM 1371 N N . PHE A 1 172 ? 18.600 -7.799 -14.211 1.00 93.25 172 PHE A N 1
ATOM 1372 C CA . PHE A 1 172 ? 19.331 -6.540 -14.330 1.00 93.25 172 PHE A CA 1
ATOM 1373 C C . PHE A 1 172 ? 19.624 -6.167 -15.790 1.00 93.25 172 PHE A C 1
ATOM 1375 O O . PHE A 1 172 ? 19.521 -4.997 -16.162 1.00 93.25 172 PHE A O 1
ATOM 1382 N N . GLN A 1 173 ? 19.970 -7.147 -16.627 1.00 94.44 173 GLN A N 1
ATOM 1383 C CA . GLN A 1 173 ? 20.169 -6.938 -18.062 1.00 94.44 173 GLN A CA 1
ATOM 1384 C C . GLN A 1 173 ? 18.871 -6.531 -18.762 1.00 94.44 173 GLN A C 1
ATOM 1386 O O . GLN A 1 173 ? 18.875 -5.560 -19.516 1.00 94.44 173 GLN A O 1
ATOM 1391 N N . GLU A 1 174 ? 17.763 -7.218 -18.489 1.00 93.06 174 GLU A N 1
ATOM 1392 C CA . GLU A 1 174 ? 16.462 -6.885 -19.075 1.00 93.06 174 GLU A CA 1
ATOM 1393 C C . GLU A 1 174 ? 15.954 -5.517 -18.608 1.00 93.06 174 GLU A C 1
ATOM 1395 O O . GLU A 1 174 ? 15.444 -4.748 -19.418 1.00 93.06 174 GLU A O 1
ATOM 1400 N N . LEU A 1 175 ? 16.194 -5.142 -17.346 1.00 91.75 175 LEU A N 1
ATOM 1401 C CA . LEU A 1 175 ? 15.906 -3.793 -16.854 1.00 91.75 175 LEU A CA 1
ATOM 1402 C C . LEU A 1 175 ? 16.666 -2.726 -17.657 1.00 91.75 175 LEU A C 1
ATOM 1404 O O . LEU A 1 175 ? 16.080 -1.723 -18.062 1.00 91.75 175 LEU A O 1
ATOM 1408 N N . LYS A 1 176 ? 17.961 -2.938 -17.916 1.00 92.44 176 LYS A N 1
ATOM 1409 C CA . LYS A 1 176 ? 18.762 -2.013 -18.732 1.00 92.44 176 LYS A CA 1
ATOM 1410 C C . LYS A 1 176 ? 18.245 -1.918 -20.162 1.00 92.44 176 LYS A C 1
ATOM 1412 O O . LYS A 1 176 ? 18.104 -0.810 -20.667 1.00 92.44 176 LYS A O 1
ATOM 1417 N N . LYS A 1 177 ? 17.952 -3.057 -20.799 1.00 92.56 177 LYS A N 1
ATOM 1418 C CA . LYS A 1 177 ? 17.398 -3.093 -22.161 1.00 92.56 177 LYS A CA 1
ATOM 1419 C C . LYS A 1 177 ? 16.067 -2.354 -22.238 1.00 92.56 177 LYS A C 1
ATOM 1421 O O . LYS A 1 177 ? 15.874 -1.560 -23.149 1.00 92.56 177 LYS A O 1
ATOM 1426 N N . PHE A 1 178 ? 15.185 -2.573 -21.264 1.00 91.94 178 PHE A N 1
ATOM 1427 C CA . PHE A 1 178 ? 13.904 -1.881 -21.170 1.00 91.94 178 PHE A CA 1
ATOM 1428 C C . PHE A 1 178 ? 14.083 -0.361 -21.081 1.00 91.94 178 PHE A C 1
ATOM 1430 O O . PHE A 1 178 ? 13.447 0.375 -21.832 1.00 91.94 178 PHE A O 1
ATOM 1437 N N . ILE A 1 179 ? 14.975 0.111 -20.202 1.00 91.12 179 ILE A N 1
ATOM 1438 C CA . ILE A 1 179 ? 15.250 1.545 -20.043 1.00 91.12 179 ILE A CA 1
ATOM 1439 C C . ILE A 1 179 ? 15.824 2.135 -21.333 1.00 91.12 179 ILE A C 1
ATOM 1441 O O . ILE A 1 179 ? 15.344 3.171 -21.778 1.00 91.12 179 ILE A O 1
ATOM 1445 N N . LEU A 1 180 ? 16.813 1.480 -21.949 1.00 91.56 180 LEU A N 1
ATOM 1446 C CA . LEU A 1 180 ? 17.404 1.950 -23.205 1.00 91.56 180 LEU A CA 1
ATOM 1447 C C . LEU A 1 180 ? 16.353 2.052 -24.310 1.00 91.56 180 LEU A C 1
ATOM 1449 O O . LEU A 1 180 ? 16.222 3.108 -24.914 1.00 91.56 180 LEU A O 1
ATOM 1453 N N . LEU A 1 181 ? 15.542 1.010 -24.495 1.00 91.38 181 LEU A N 1
ATOM 1454 C CA . LEU A 1 181 ? 14.478 0.996 -25.496 1.00 91.38 181 LEU A CA 1
ATOM 1455 C C . LEU A 1 181 ? 13.467 2.133 -25.280 1.00 91.38 181 LEU A C 1
ATOM 1457 O O . LEU A 1 181 ? 13.031 2.772 -26.240 1.00 91.38 181 LEU A O 1
ATOM 1461 N N . LEU A 1 182 ? 13.095 2.399 -24.025 1.00 90.94 182 LEU A N 1
ATOM 1462 C CA . LEU A 1 182 ? 12.187 3.488 -23.671 1.00 90.94 182 LEU A CA 1
ATOM 1463 C C . LEU A 1 182 ? 12.804 4.865 -23.968 1.00 90.94 182 LEU A C 1
ATOM 1465 O O . LEU A 1 182 ? 12.128 5.729 -24.531 1.00 90.94 182 LEU A O 1
ATOM 1469 N N . LEU A 1 183 ? 14.077 5.069 -23.618 1.00 89.50 183 LEU A N 1
ATOM 1470 C CA . LEU A 1 183 ? 14.790 6.325 -23.858 1.00 89.50 183 LEU A CA 1
ATOM 1471 C C . LEU A 1 183 ? 15.015 6.566 -25.355 1.00 89.50 183 LEU A C 1
ATOM 1473 O O . LEU A 1 183 ? 14.695 7.645 -25.837 1.00 89.50 183 LEU A O 1
ATOM 1477 N N . GLU A 1 184 ? 15.471 5.562 -26.104 1.00 89.62 184 GLU A N 1
ATOM 1478 C CA . GLU A 1 184 ? 15.645 5.633 -27.563 1.00 89.62 184 GLU A CA 1
ATOM 1479 C C . GLU A 1 184 ? 14.327 5.967 -28.267 1.00 89.62 184 GLU A C 1
ATOM 1481 O O . GLU A 1 184 ? 14.272 6.863 -29.109 1.00 89.62 184 GLU A O 1
ATOM 1486 N N . SER A 1 185 ? 13.236 5.310 -27.861 1.00 89.38 185 SER A N 1
ATOM 1487 C CA . SER A 1 185 ? 11.899 5.612 -28.379 1.00 89.38 185 SER A CA 1
ATOM 1488 C C . SER A 1 185 ? 11.488 7.054 -28.063 1.00 89.38 185 SER A C 1
ATOM 1490 O O . SER A 1 185 ? 10.916 7.729 -28.915 1.00 89.38 185 SER A O 1
ATOM 1492 N N . SER A 1 186 ? 11.817 7.560 -26.874 1.00 88.31 186 SER A N 1
ATOM 1493 C CA . SER A 1 186 ? 11.497 8.938 -26.478 1.00 88.31 186 SER A CA 1
ATOM 1494 C C . SER A 1 186 ? 12.317 9.968 -27.265 1.00 88.31 186 SER A C 1
ATOM 1496 O O . SER A 1 186 ? 11.772 10.968 -27.724 1.00 88.31 186 SER A O 1
ATOM 1498 N N . VAL A 1 187 ? 13.604 9.700 -27.505 1.00 86.12 187 VAL A N 1
ATOM 1499 C CA . VAL A 1 187 ? 14.479 10.542 -28.344 1.00 86.12 187 VAL A CA 1
ATOM 1500 C C . VAL A 1 187 ? 14.030 10.533 -29.806 1.00 86.12 187 VAL A C 1
ATOM 1502 O O . VAL A 1 187 ? 14.088 11.561 -30.482 1.00 86.12 187 VAL A O 1
ATOM 1505 N N . SER A 1 188 ? 13.528 9.403 -30.311 1.00 84.19 188 SER A N 1
ATOM 1506 C CA . SER A 1 188 ? 13.014 9.330 -31.685 1.00 84.19 188 SER A CA 1
ATOM 1507 C C . SER A 1 188 ? 11.850 10.302 -31.933 1.00 84.19 188 SER A C 1
ATOM 1509 O O . SER A 1 188 ? 11.747 10.860 -33.024 1.00 84.19 188 SER A O 1
ATOM 1511 N N . LEU A 1 189 ? 11.039 10.596 -30.905 1.00 80.19 189 LEU A N 1
ATOM 1512 C CA . LEU A 1 189 ? 9.977 11.608 -30.980 1.00 80.19 189 LEU A CA 1
ATOM 1513 C C . LEU A 1 189 ? 10.545 13.031 -31.111 1.00 80.19 189 LEU A C 1
ATOM 1515 O O . LEU A 1 189 ? 10.008 13.840 -31.862 1.00 80.19 189 LEU A O 1
ATOM 1519 N N . LEU A 1 190 ? 11.648 13.323 -30.417 1.00 72.69 190 LEU A N 1
ATOM 1520 C CA . LEU A 1 190 ? 12.353 14.611 -30.468 1.00 72.69 190 LEU A CA 1
ATOM 1521 C C . LEU A 1 190 ? 13.105 14.833 -31.788 1.00 72.69 190 LEU A C 1
ATOM 1523 O O . LEU A 1 190 ? 13.234 15.957 -32.272 1.00 72.69 190 LEU A O 1
ATOM 1527 N N . SER A 1 191 ? 13.584 13.749 -32.394 1.00 63.28 191 SER A N 1
ATOM 1528 C CA . SER A 1 191 ? 14.322 13.774 -33.664 1.00 63.28 191 SER A CA 1
ATOM 1529 C C . SER A 1 191 ? 13.459 14.292 -34.823 1.00 63.28 191 SER A C 1
ATOM 1531 O O . SER A 1 191 ? 13.981 14.817 -35.804 1.00 63.28 191 SER A O 1
ATOM 1533 N N . PHE A 1 192 ? 12.132 14.180 -34.701 1.00 59.09 192 PHE A N 1
ATOM 1534 C CA . PHE A 1 192 ? 11.175 14.633 -35.709 1.00 59.09 192 PHE A CA 1
ATOM 1535 C C . PHE A 1 192 ? 10.948 16.159 -35.685 1.00 59.09 192 PHE A C 1
ATOM 1537 O O . PHE A 1 192 ? 10.500 16.722 -36.679 1.00 59.09 192 PHE A O 1
ATOM 1544 N N . SER A 1 193 ? 11.293 16.851 -34.587 1.00 57.66 193 SER A N 1
ATOM 1545 C CA . SER A 1 193 ? 11.068 18.300 -34.417 1.00 57.66 193 SER A CA 1
ATOM 1546 C C . SER A 1 193 ? 12.214 19.214 -34.887 1.00 57.66 193 SER A C 1
ATOM 1548 O O . SER A 1 193 ? 12.123 20.430 -34.739 1.00 57.66 193 SER A O 1
ATOM 1550 N N . GLY A 1 194 ? 13.273 18.666 -35.495 1.00 56.50 194 GLY A N 1
ATOM 1551 C CA . GLY A 1 194 ? 14.217 19.434 -36.323 1.00 56.50 194 GLY A CA 1
ATOM 1552 C C . GLY A 1 194 ? 15.147 20.436 -35.620 1.00 56.50 194 GLY A C 1
ATOM 1553 O O . GLY A 1 194 ? 15.662 21.329 -36.286 1.00 56.50 194 GLY A O 1
ATOM 1554 N N . SER A 1 195 ? 15.396 20.336 -34.312 1.00 53.41 195 SER A N 1
ATOM 1555 C CA . SER A 1 195 ? 16.211 21.332 -33.602 1.00 53.41 195 SER A CA 1
ATOM 1556 C C . SER A 1 195 ? 17.016 20.717 -32.452 1.00 53.41 195 SER A C 1
ATOM 1558 O O . SER A 1 195 ? 16.435 20.259 -31.472 1.00 53.41 195 SER A O 1
ATOM 1560 N N . GLY A 1 196 ? 18.350 20.723 -32.578 1.00 59.22 196 GLY A N 1
ATOM 1561 C CA . GLY A 1 196 ? 19.291 20.524 -31.466 1.00 59.22 196 GLY A CA 1
ATOM 1562 C C . GLY A 1 196 ? 20.358 19.441 -31.673 1.00 59.22 196 GLY A C 1
ATOM 1563 O O . GLY A 1 196 ? 20.092 18.390 -32.254 1.00 59.22 196 GLY A O 1
ATOM 1564 N N . ASP A 1 197 ? 21.570 19.703 -31.168 1.00 63.03 197 ASP A N 1
ATOM 1565 C CA . ASP A 1 197 ? 22.610 18.689 -30.939 1.00 63.03 197 ASP A CA 1
ATOM 1566 C C . ASP A 1 197 ? 22.029 17.603 -30.001 1.00 63.03 197 ASP A C 1
ATOM 1568 O O . ASP A 1 197 ? 21.434 17.955 -28.976 1.00 63.03 197 ASP A O 1
ATOM 1572 N N . PRO A 1 198 ? 22.174 16.295 -30.302 1.00 64.50 198 PRO A N 1
ATOM 1573 C CA . PRO A 1 198 ? 21.714 15.204 -29.435 1.00 64.50 198 PRO A CA 1
ATOM 1574 C C . PRO A 1 198 ? 22.148 15.335 -27.968 1.00 64.50 198 PRO A C 1
ATOM 1576 O O . PRO A 1 198 ? 21.505 14.775 -27.083 1.00 64.50 198 PRO A O 1
ATOM 1579 N N . LYS A 1 199 ? 23.243 16.060 -27.706 1.00 66.44 199 LYS A N 1
ATOM 1580 C CA . LYS A 1 199 ? 23.784 16.294 -26.362 1.00 66.44 199 LYS A CA 1
ATOM 1581 C C . LYS A 1 199 ? 22.928 17.214 -25.487 1.00 66.44 199 LYS A C 1
ATOM 1583 O O . LYS A 1 199 ? 23.036 17.111 -24.269 1.00 66.44 199 LYS A O 1
ATOM 1588 N N . ASP A 1 200 ? 22.059 18.029 -26.082 1.00 64.69 200 ASP A N 1
ATOM 1589 C CA . ASP A 1 200 ? 21.183 18.969 -25.365 1.00 64.69 200 ASP A CA 1
ATOM 1590 C C . ASP A 1 200 ? 19.724 18.479 -25.281 1.00 64.69 200 ASP A C 1
ATOM 1592 O O . ASP A 1 200 ? 18.848 19.155 -24.733 1.00 64.69 200 ASP A O 1
ATOM 1596 N N . MET A 1 201 ? 19.436 17.279 -25.800 1.00 74.12 201 MET A N 1
ATOM 1597 C CA . MET A 1 201 ? 18.094 16.701 -25.760 1.00 74.12 201 MET A CA 1
ATOM 1598 C C . MET A 1 201 ? 17.722 16.256 -24.344 1.00 74.12 201 MET A C 1
ATOM 1600 O O . MET A 1 201 ? 18.194 15.243 -23.830 1.00 74.12 201 MET A O 1
ATOM 1604 N N . THR A 1 202 ? 16.804 16.998 -23.728 1.00 81.12 202 THR A N 1
ATOM 1605 C CA . THR A 1 202 ? 16.192 16.619 -22.452 1.00 81.12 202 THR A CA 1
ATOM 1606 C C . THR A 1 202 ? 14.891 15.868 -22.713 1.00 81.12 202 THR A C 1
ATOM 1608 O O . THR A 1 202 ? 13.948 16.427 -23.272 1.00 81.12 202 THR A O 1
ATOM 1611 N N . ILE A 1 203 ? 14.829 14.603 -22.292 1.00 84.94 203 ILE A N 1
ATOM 1612 C CA . ILE A 1 203 ? 13.606 13.796 -22.366 1.00 84.94 203 ILE A CA 1
ATOM 1613 C C . ILE A 1 203 ? 12.657 14.235 -21.248 1.00 84.94 203 ILE A C 1
ATOM 1615 O O . ILE A 1 203 ? 13.014 14.185 -20.068 1.00 84.94 203 ILE A O 1
ATOM 1619 N N . THR A 1 204 ? 11.443 14.644 -21.610 1.00 85.06 204 THR A N 1
ATOM 1620 C CA . THR A 1 204 ? 10.414 15.057 -20.648 1.00 85.06 204 THR A CA 1
ATOM 1621 C C . THR A 1 204 ? 9.551 13.879 -20.198 1.00 85.06 204 THR A C 1
ATOM 1623 O O . THR A 1 204 ? 9.431 12.856 -20.878 1.00 85.06 204 THR A O 1
ATOM 1626 N N . THR A 1 205 ? 8.898 14.026 -19.043 1.00 85.00 205 THR A N 1
ATOM 1627 C CA . THR A 1 205 ? 7.942 13.035 -18.524 1.00 85.00 205 THR A CA 1
ATOM 1628 C C . THR A 1 205 ? 6.816 12.754 -19.523 1.00 85.00 205 THR A C 1
ATOM 1630 O O . THR A 1 205 ? 6.454 11.596 -19.719 1.00 85.00 205 THR A O 1
ATOM 1633 N N . ASP A 1 206 ? 6.308 13.784 -20.205 1.00 83.81 206 ASP A N 1
ATOM 1634 C CA . ASP A 1 206 ? 5.221 13.650 -21.182 1.00 83.81 206 ASP A CA 1
ATOM 1635 C C . ASP A 1 206 ? 5.621 12.796 -22.384 1.00 83.81 206 ASP A C 1
ATOM 1637 O O . ASP A 1 206 ? 4.826 11.997 -22.875 1.00 83.81 206 ASP A O 1
ATOM 1641 N N . GLN A 1 207 ? 6.874 12.904 -22.830 1.00 85.56 207 GLN A N 1
ATOM 1642 C CA . GLN A 1 207 ? 7.403 12.082 -23.920 1.00 85.56 207 GLN A CA 1
ATOM 1643 C C . GLN A 1 207 ? 7.491 10.614 -23.509 1.00 85.56 207 GLN A C 1
ATOM 1645 O O . GLN A 1 207 ? 7.079 9.736 -24.266 1.00 85.56 207 GLN A O 1
ATOM 1650 N N . ILE A 1 208 ? 7.955 10.345 -22.286 1.00 87.88 208 ILE A N 1
ATOM 1651 C CA . ILE A 1 208 ? 7.996 8.987 -21.733 1.00 87.88 208 ILE A CA 1
ATOM 1652 C C . ILE A 1 208 ? 6.578 8.415 -21.635 1.00 87.88 208 ILE A C 1
ATOM 1654 O O . ILE A 1 208 ? 6.338 7.285 -22.062 1.00 87.88 208 ILE A O 1
ATOM 1658 N N . LEU A 1 209 ? 5.621 9.193 -21.120 1.00 87.06 209 LEU A N 1
ATOM 1659 C CA . LEU A 1 209 ? 4.218 8.786 -21.028 1.00 87.06 209 LEU A CA 1
ATOM 1660 C C . LEU A 1 209 ? 3.608 8.530 -22.408 1.00 87.06 209 LEU A C 1
ATOM 1662 O O . LEU A 1 209 ? 2.909 7.535 -22.588 1.00 87.06 209 LEU A O 1
ATOM 1666 N N . HIS A 1 210 ? 3.908 9.373 -23.395 1.00 87.88 210 HIS A N 1
ATOM 1667 C CA . HIS A 1 210 ? 3.469 9.184 -24.773 1.00 87.88 210 HIS A CA 1
ATOM 1668 C C . HIS A 1 210 ? 4.005 7.872 -25.361 1.00 87.88 210 HIS A C 1
ATOM 1670 O O . HIS A 1 210 ? 3.239 7.108 -25.947 1.00 87.88 210 HIS A O 1
ATOM 1676 N N . VAL A 1 211 ? 5.293 7.561 -25.179 1.00 89.12 211 VAL A N 1
ATOM 1677 C CA . VAL A 1 211 ? 5.869 6.283 -25.635 1.00 89.12 211 VAL A CA 1
ATOM 1678 C C . VAL A 1 211 ? 5.210 5.099 -24.932 1.00 89.12 211 VAL A C 1
ATOM 1680 O O . VAL A 1 211 ? 4.846 4.126 -25.593 1.00 89.12 211 VAL A O 1
ATOM 1683 N N . LEU A 1 212 ? 5.031 5.172 -23.610 1.00 88.75 212 LEU A N 1
ATOM 1684 C CA . LEU A 1 212 ? 4.396 4.102 -22.841 1.00 88.75 212 LEU A CA 1
ATOM 1685 C C . LEU A 1 212 ? 2.954 3.865 -23.301 1.00 88.75 212 LEU A C 1
ATOM 1687 O O . LEU A 1 212 ? 2.580 2.721 -23.531 1.00 88.75 212 LEU A O 1
ATOM 1691 N N . ASN A 1 213 ? 2.166 4.920 -23.511 1.00 87.19 213 ASN A N 1
ATOM 1692 C CA . ASN A 1 213 ? 0.769 4.802 -23.935 1.00 87.19 213 ASN A CA 1
ATOM 1693 C C . ASN A 1 213 ? 0.619 4.244 -25.357 1.00 87.19 213 ASN A C 1
ATOM 1695 O O . ASN A 1 213 ? -0.333 3.514 -25.627 1.00 87.19 213 ASN A O 1
ATOM 1699 N N . ASN A 1 214 ? 1.561 4.547 -26.254 1.00 86.69 214 ASN A N 1
ATOM 1700 C CA . ASN A 1 214 ? 1.519 4.099 -27.649 1.00 86.69 214 ASN A CA 1
ATOM 1701 C C . ASN A 1 214 ? 2.228 2.756 -27.896 1.00 86.69 214 ASN A C 1
ATOM 1703 O O . ASN A 1 214 ? 2.133 2.201 -28.990 1.00 86.69 214 ASN A O 1
ATOM 1707 N N . ASN A 1 215 ? 2.931 2.205 -26.902 1.00 87.12 215 ASN A N 1
ATOM 1708 C CA . ASN A 1 215 ? 3.627 0.927 -27.019 1.00 87.12 215 ASN A CA 1
ATOM 1709 C C . ASN A 1 215 ? 3.117 -0.077 -25.980 1.00 87.12 215 ASN A C 1
ATOM 1711 O O . ASN A 1 215 ? 3.645 -0.181 -24.873 1.00 87.12 215 ASN A O 1
ATOM 1715 N N . HIS A 1 216 ? 2.133 -0.892 -26.371 1.00 83.25 216 HIS A N 1
ATOM 1716 C CA . HIS A 1 216 ? 1.509 -1.892 -25.494 1.00 83.25 216 HIS A CA 1
ATOM 1717 C C . HIS A 1 216 ? 2.497 -2.888 -24.864 1.00 83.25 216 HIS A C 1
ATOM 1719 O O . HIS A 1 216 ? 2.252 -3.366 -23.757 1.00 83.25 216 HIS A O 1
ATOM 1725 N N . LYS A 1 217 ? 3.623 -3.191 -25.530 1.00 84.50 217 LYS A N 1
ATOM 1726 C CA . LYS A 1 217 ? 4.656 -4.079 -24.968 1.00 84.50 217 LYS A CA 1
ATOM 1727 C C . LYS A 1 217 ? 5.379 -3.420 -23.796 1.00 84.50 217 LYS A C 1
ATOM 1729 O O . LYS A 1 217 ? 5.630 -4.082 -22.796 1.00 84.50 217 LYS A O 1
ATOM 1734 N N . LEU A 1 218 ? 5.689 -2.128 -23.909 1.00 83.38 218 LEU A N 1
ATOM 1735 C CA . LEU A 1 218 ? 6.310 -1.360 -22.828 1.00 83.38 218 LEU A CA 1
ATOM 1736 C C . LEU A 1 218 ? 5.301 -1.056 -21.713 1.00 83.38 218 LEU A C 1
ATOM 1738 O O . LEU A 1 218 ? 5.627 -1.207 -20.537 1.00 83.38 218 LEU A O 1
ATOM 1742 N N . ALA A 1 219 ? 4.063 -0.710 -22.079 1.00 81.56 219 ALA A N 1
ATOM 1743 C CA . ALA A 1 219 ? 2.971 -0.464 -21.140 1.00 81.56 219 ALA A CA 1
ATOM 1744 C C . ALA A 1 219 ? 2.688 -1.675 -20.246 1.00 81.56 219 ALA A C 1
ATOM 1746 O O . ALA A 1 219 ? 2.462 -1.517 -19.053 1.00 81.56 219 ALA A O 1
ATOM 1747 N N . GLY A 1 220 ? 2.740 -2.891 -20.802 1.00 82.94 220 GLY A N 1
ATOM 1748 C CA . GLY A 1 220 ? 2.474 -4.123 -20.054 1.00 82.94 220 GLY A CA 1
ATOM 1749 C C . GLY A 1 220 ? 3.486 -4.429 -18.943 1.00 82.94 220 GLY A C 1
ATOM 1750 O O . GLY A 1 220 ? 3.200 -5.252 -18.076 1.00 82.94 220 GLY A O 1
ATOM 1751 N N . ILE A 1 221 ? 4.654 -3.778 -18.950 1.00 82.69 221 ILE A N 1
ATOM 1752 C CA . ILE A 1 221 ? 5.720 -3.974 -17.956 1.00 82.69 221 ILE A CA 1
ATOM 1753 C C . ILE A 1 221 ? 5.559 -3.008 -16.770 1.00 82.69 221 ILE A C 1
ATOM 1755 O O . ILE A 1 221 ? 5.953 -3.329 -15.648 1.00 82.69 221 ILE A O 1
ATOM 1759 N N . VAL A 1 222 ? 4.962 -1.833 -16.992 1.00 82.38 222 VAL A N 1
ATOM 1760 C CA . VAL A 1 222 ? 4.796 -0.786 -15.974 1.00 82.38 222 VAL A CA 1
ATOM 1761 C C . VAL A 1 222 ? 3.364 -0.806 -15.450 1.00 82.38 222 VAL A C 1
ATOM 1763 O O . VAL A 1 222 ? 2.409 -0.731 -16.215 1.00 82.38 222 VAL A O 1
ATOM 1766 N N . SER A 1 223 ? 3.177 -0.873 -14.130 1.00 80.69 223 SER A N 1
ATOM 1767 C CA . SER A 1 223 ? 1.823 -0.858 -13.572 1.00 80.69 223 SER A CA 1
ATOM 1768 C C . SER A 1 223 ? 1.131 0.485 -13.815 1.00 80.69 223 SER A C 1
ATOM 1770 O O . SER A 1 223 ? 1.737 1.551 -13.690 1.00 80.69 223 SER A O 1
ATOM 1772 N N . THR A 1 224 ? -0.181 0.448 -14.052 1.00 73.44 224 THR A N 1
ATOM 1773 C CA . THR A 1 224 ? -1.012 1.654 -14.206 1.00 73.44 224 THR A CA 1
ATOM 1774 C C . THR A 1 224 ? -0.857 2.608 -13.019 1.00 73.44 224 THR A C 1
ATOM 1776 O O . THR A 1 224 ? -0.782 3.813 -13.211 1.00 73.44 224 THR A O 1
ATOM 1779 N N . SER A 1 225 ? -0.701 2.073 -11.802 1.00 72.25 225 SER A N 1
ATOM 1780 C CA . SER A 1 225 ? -0.464 2.864 -10.586 1.00 72.25 225 SER A CA 1
ATOM 1781 C C . SER A 1 225 ? 0.847 3.657 -10.588 1.00 72.25 225 SER A C 1
ATOM 1783 O O . SER A 1 225 ? 0.949 4.665 -9.891 1.00 72.25 225 SER A O 1
ATOM 1785 N N . VAL A 1 226 ? 1.867 3.201 -11.322 1.00 74.56 226 VAL A N 1
ATOM 1786 C CA . VAL A 1 226 ? 3.126 3.934 -11.499 1.00 74.56 226 VAL A CA 1
ATOM 1787 C C . VAL A 1 226 ? 2.924 5.025 -12.540 1.00 74.56 226 VAL A C 1
ATOM 1789 O O . VAL A 1 226 ? 3.281 6.165 -12.271 1.00 74.56 226 VAL A O 1
ATOM 1792 N N . ILE A 1 227 ? 2.282 4.707 -13.667 1.00 76.38 227 ILE A N 1
ATOM 1793 C CA . ILE A 1 227 ? 1.983 5.667 -14.742 1.00 76.38 227 ILE A CA 1
ATOM 1794 C C . ILE A 1 227 ? 1.184 6.859 -14.194 1.00 76.38 227 ILE A C 1
ATOM 1796 O O . ILE A 1 227 ? 1.594 8.005 -14.364 1.00 76.38 227 ILE A O 1
ATOM 1800 N N . THR A 1 228 ? 0.117 6.602 -13.430 1.00 76.94 228 THR A N 1
ATOM 1801 C CA . THR A 1 228 ? -0.762 7.650 -12.884 1.00 76.94 228 THR A CA 1
ATOM 1802 C C . THR A 1 228 ? -0.062 8.622 -11.936 1.00 76.94 228 THR A C 1
ATOM 1804 O O . THR A 1 228 ? -0.501 9.759 -11.823 1.00 76.94 228 THR A O 1
ATOM 1807 N N . LYS A 1 229 ? 1.032 8.217 -11.268 1.00 73.38 229 LYS A N 1
ATOM 1808 C CA . LYS A 1 229 ? 1.818 9.122 -10.402 1.00 73.38 229 LYS A CA 1
ATOM 1809 C C . LYS A 1 229 ? 2.546 10.208 -11.188 1.00 73.38 229 LYS A C 1
ATOM 1811 O O . LYS A 1 229 ? 2.882 11.239 -10.619 1.00 73.38 229 LYS A O 1
ATOM 1816 N N . PHE A 1 230 ? 2.806 9.956 -12.466 1.00 70.50 230 PHE A N 1
ATOM 1817 C CA . PHE A 1 230 ? 3.505 10.877 -13.355 1.00 70.50 230 PHE A CA 1
ATOM 1818 C C . PHE A 1 230 ? 2.557 11.588 -14.324 1.00 70.50 230 PHE A C 1
ATOM 1820 O O . PHE A 1 230 ? 2.949 12.584 -14.915 1.00 70.50 230 PHE A O 1
ATOM 1827 N N . SER A 1 231 ? 1.308 11.125 -14.456 1.00 66.44 231 SER A N 1
ATOM 1828 C CA . SER A 1 231 ? 0.278 11.765 -15.287 1.00 66.44 231 SER A CA 1
ATOM 1829 C C . SER A 1 231 ? -0.335 13.028 -14.665 1.00 66.44 231 SER A C 1
ATOM 1831 O O . SER A 1 231 ? -1.050 13.749 -15.350 1.00 66.44 231 SER A O 1
ATOM 1833 N N . THR A 1 232 ? -0.084 13.315 -13.383 1.00 53.75 232 THR A N 1
ATOM 1834 C CA . THR A 1 232 ? -0.604 14.503 -12.687 1.00 53.75 232 THR A CA 1
ATOM 1835 C C . THR A 1 232 ? 0.472 15.571 -12.507 1.00 53.75 232 THR A C 1
ATOM 1837 O O . THR A 1 232 ? 0.921 15.813 -11.389 1.00 53.75 232 THR A O 1
ATOM 1840 N N . VAL A 1 233 ? 0.876 16.221 -13.597 1.00 48.03 233 VAL A N 1
ATOM 1841 C CA . VAL A 1 233 ? 1.453 17.574 -13.561 1.00 48.03 233 VAL A CA 1
ATOM 1842 C C . VAL A 1 233 ? 0.924 18.332 -14.777 1.00 48.03 233 VAL A C 1
ATOM 1844 O O . VAL A 1 233 ? 1.577 18.456 -15.805 1.00 48.03 233 VAL A O 1
ATOM 1847 N N . THR A 1 234 ? -0.313 18.803 -14.678 1.00 37.88 234 THR A N 1
ATOM 1848 C CA . THR A 1 234 ? -0.810 19.900 -15.515 1.00 37.88 234 THR A CA 1
ATOM 1849 C C . THR A 1 234 ? -1.833 20.655 -14.673 1.00 37.88 234 THR A C 1
ATOM 1851 O O . THR A 1 234 ? -3.012 20.311 -14.641 1.00 37.88 234 THR A O 1
ATOM 1854 N N . ILE A 1 235 ? -1.336 21.608 -13.883 1.00 32.44 235 ILE A N 1
ATOM 1855 C CA . ILE A 1 235 ? -2.104 22.760 -13.399 1.00 32.44 235 ILE A CA 1
ATOM 1856 C C . ILE A 1 235 ? -1.452 23.972 -14.045 1.00 32.44 235 ILE A C 1
ATOM 1858 O O . ILE A 1 235 ? -0.202 24.031 -13.981 1.00 32.44 235 ILE A O 1
#

Secondary structure (DSSP, 8-state):
-------------HHHHHHHHHHHHHHHT----HHHHHHHHHTT---THHHHHHHHHHTT-S-HHHHHHHHHHH--SHHHHHHHHHHHHHHHHHHHT--SPPTT----PPPPPTT--PPP-----S--------HHHHTSPPPHHHHHHHHHHHHHTTT-----HHHHHHHHHHHHHHHHHHHHHHHHHHHTT----GGG-PPPHHHHHHHHHH-HHHHTTS-HHHHHHHS----

Organism: NCBI:txid1144522

Foldseek 3Di:
DDDDDDDPDPDDDVVNVVVVVVCLVVLQVDQDPLPVLVVVLCVPFPDPCLVVLVVCVVVVNDDPVRSVVVCCVRQVDPVNVVSVVVSVVSVVSCVPRHPDDPPPDDDDDPDDDPVD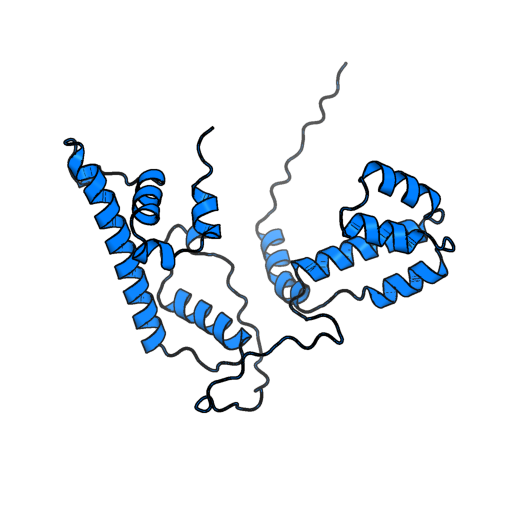DDDDDDPDPDDPPLPPQDCVNVVHDDDLVNQLSNVCNVCVVVVHPHDDSVVSVVVVVVVVVLVVVLVVQLVVVVVVVPDDDPVPDDRDLVSSLVSLVVDVVSVVVDDPVVSVVSVPDDD

Sequence (235 aa):
MSLKTESVQVSESPETTLERIHNFANIYSKRKDCLTIKKQLLEIVTEPEYWNTLACFLHGQLSKQTFDDRMHAYLKAPKAKLLHNELIRSIIFNAHFSMIPPPNVEVPRPKLPPHVKMVAPTIIPSFSTFMTYTASDLRHLPSINQLQMRIGILLNGRNFEGTESKAVGLVFQELKKFILLLLESSVSLLSFSGSGDPKDMTITTDQILHVLNNNHKLAGIVSTSVITKFSTVTI

Radius of gyration: 25.97 Å; chains: 1; bounding box: 51×74×66 Å

InterPro domains:
  IPR024738 Transcriptional coactivator Hfi1/Transcriptional adapter 1 [PF12767] (29-104)
  IPR024738 Transcriptional coactivator Hfi1/Transcriptional adapter 1 [PTHR21277] (29-105)

pLDDT: mean 75.64, std 17.85, range [32.44, 95.56]